Protein AF-0000000075578328 (afdb_homodimer)

Foldseek 3Di:
DDDLVQLVVLVVDPLLVVLQVLQCVLCVVPLDDGPHPLLLVQLLVQLVVVCVVVPHPDDSNLSSNLSSQLQSQVSVCSVPNPDRLVSSLVSVVVSCVPGDDDPVSNVLSSLLSNCLCPCPDDDSVNSSVVSSQLSDPLLPRPCSVVDPDDPVSHDNDRDD/DDDLVQLVVLVVDPLLVVLQVLQCVLCVVPLDDGPHPLLLVQLLVQLVVVCVVVPHPDDSNLSSNLSSQLQSQVSVCSVPNPDRLVSSLVSVVVSCVPGDDDPVSNVLSSLLSNCLCPCPDDDSVNSSVVSSQLSDPLLPRPCSVVDPDDPVSHDNDRDD

pLDDT: mean 97.14, std 4.12, range [60.25, 98.94]

Sequence (320 aa):
MDSLNNTNLLYQNQTFQSYLQKINDCEQKRRFCHHDMNHFLAVARIASIKATEAGFKLSRDLIYTTALLHDIGRFVQYQDKTPHEIASHHLAISLLENLAFTGAENKLILDAIRNHRNPQAQGFSQVFYQSDKLSRACFSCPVEKECDWSDTKKNLTIVYMDSLNNTNLLYQNQTFQSYLQKINDCEQKRRFCHHDMNHFLAVARIASIKATEAGFKLSRDLIYTTALLHDIGRFVQYQDKTPHEIASHHLAISLLENLAFTGAENKLILDAIRNHRNPQAQGFSQVFYQSDKLSRACFSCPVEKECDWSDTKKNLTIVY

Radius of gyration: 19.53 Å; Cα contacts (8 Å, |Δi|>4): 463; chains: 2; bounding box: 43×53×48 Å

InterPro domains:
  IPR003607 HD/PDEase domain [SM00471] (32-146)
  IPR003607 HD/PDEase domain [cd00077] (34-116)
  IPR006674 HD domain [PF01966] (38-120)
  IPR006674 HD domain [PS51831] (36-137)

Structure (mmCIF, N/CA/C/O backbone):
data_AF-0000000075578328-model_v1
#
loop_
_entity.id
_entity.type
_entity.pdbx_description
1 polymer 'Metal-dependent phosphohydrolase'
#
loop_
_atom_site.group_PDB
_atom_site.id
_atom_site.type_symbol
_atom_site.label_atom_id
_atom_site.label_alt_id
_atom_site.label_comp_id
_atom_site.label_asym_id
_atom_site.label_entity_id
_atom_site.label_seq_id
_atom_site.pdbx_PDB_ins_code
_atom_site.Cartn_x
_atom_site.Cartn_y
_atom_site.Cartn_z
_atom_site.occupancy
_atom_site.B_iso_or_equiv
_atom_site.auth_seq_id
_atom_site.auth_comp_id
_atom_site.auth_asym_id
_atom_site.auth_atom_id
_atom_site.pdbx_PDB_model_num
ATOM 1 N N . MET A 1 1 ? -10.125 -9.062 13.367 1 60.94 1 MET A N 1
ATOM 2 C CA . MET A 1 1 ? -9.453 -8.961 12.078 1 60.94 1 MET A CA 1
ATOM 3 C C . MET A 1 1 ? -9.32 -10.328 11.414 1 60.94 1 MET A C 1
ATOM 5 O O . MET A 1 1 ? -9.125 -11.336 12.102 1 60.94 1 MET A O 1
ATOM 9 N N . ASP A 1 2 ? -9.68 -10.297 10.086 1 69.94 2 ASP A N 1
ATOM 10 C CA . ASP A 1 2 ? -9.633 -11.594 9.406 1 69.94 2 ASP A CA 1
ATOM 11 C C . ASP A 1 2 ? -8.211 -12.156 9.406 1 69.94 2 ASP A C 1
ATOM 13 O O . ASP A 1 2 ? -7.25 -11.43 9.18 1 69.94 2 ASP A O 1
ATOM 17 N N . SER A 1 3 ? -8.188 -13.344 9.82 1 87.44 3 SER A N 1
ATOM 18 C CA . SER A 1 3 ? -6.914 -14.055 9.758 1 87.44 3 SER A CA 1
ATOM 19 C C . SER A 1 3 ? -6.473 -14.266 8.312 1 87.44 3 SER A C 1
ATOM 21 O O . SER A 1 3 ? -7.289 -14.586 7.449 1 87.44 3 SER A O 1
ATOM 23 N N . LEU A 1 4 ? -5.285 -13.859 7.977 1 97.38 4 LEU A N 1
ATOM 24 C CA . LEU A 1 4 ? -4.73 -14.094 6.648 1 97.38 4 LEU A CA 1
ATOM 25 C C . LEU A 1 4 ? -3.926 -15.391 6.617 1 97.38 4 LEU A C 1
ATOM 27 O O . LEU A 1 4 ? -2.775 -15.398 6.172 1 97.38 4 LEU A O 1
ATOM 31 N N . ASN A 1 5 ? -4.637 -16.438 7.016 1 97.44 5 ASN A N 1
ATOM 32 C CA . ASN A 1 5 ? -3.947 -17.719 7.18 1 97.44 5 ASN A CA 1
ATOM 33 C C . ASN A 1 5 ? -3.465 -18.266 5.84 1 97.44 5 ASN A C 1
ATOM 35 O O . ASN A 1 5 ? -2.297 -18.641 5.699 1 97.44 5 ASN A O 1
ATOM 39 N N . ASN A 1 6 ? -4.371 -18.359 4.855 1 98.56 6 ASN A N 1
ATOM 40 C CA . ASN A 1 6 ? -3.984 -18.875 3.543 1 98.56 6 ASN A CA 1
ATOM 41 C C . ASN A 1 6 ? -2.908 -18 2.9 1 98.56 6 ASN A C 1
ATOM 43 O O . ASN A 1 6 ? -1.956 -18.516 2.312 1 98.56 6 ASN A O 1
ATOM 47 N N . THR A 1 7 ? -3.049 -16.672 3.062 1 98.69 7 THR A N 1
ATOM 48 C CA . THR A 1 7 ? -2.08 -15.727 2.516 1 98.69 7 THR A CA 1
ATOM 49 C C . THR A 1 7 ? -0.693 -15.969 3.104 1 98.69 7 THR A C 1
ATOM 51 O O . THR A 1 7 ? 0.3 -16 2.373 1 98.69 7 THR A O 1
ATOM 54 N N . ASN A 1 8 ? -0.658 -16.141 4.406 1 98.56 8 ASN A N 1
ATOM 55 C CA . ASN A 1 8 ? 0.623 -16.344 5.074 1 98.56 8 ASN A CA 1
ATOM 56 C C . ASN A 1 8 ? 1.212 -17.719 4.758 1 98.56 8 ASN A C 1
ATOM 58 O O . ASN A 1 8 ? 2.43 -17.859 4.629 1 98.56 8 ASN A O 1
ATOM 62 N N . LEU A 1 9 ? 0.385 -18.734 4.613 1 98.5 9 LEU A N 1
ATOM 63 C CA . LEU A 1 9 ? 0.854 -20.047 4.18 1 98.5 9 LEU A CA 1
ATOM 64 C C . LEU A 1 9 ? 1.445 -19.969 2.775 1 98.5 9 LEU A C 1
ATOM 66 O O . LEU A 1 9 ? 2.498 -20.547 2.51 1 98.5 9 LEU A O 1
ATOM 70 N N . LEU A 1 10 ? 0.77 -19.25 1.931 1 98.81 10 LEU A N 1
ATOM 71 C CA . LEU A 1 10 ? 1.285 -19.047 0.581 1 98.81 10 LEU A CA 1
ATOM 72 C C . LEU A 1 10 ? 2.646 -18.359 0.615 1 98.81 10 LEU A C 1
ATOM 74 O O . LEU A 1 10 ? 3.584 -18.797 -0.055 1 98.81 10 LEU A O 1
ATOM 78 N N . TYR A 1 11 ? 2.764 -17.281 1.403 1 98.56 11 TYR A N 1
ATOM 79 C CA . TYR A 1 11 ? 4 -16.5 1.461 1 98.56 11 TYR A CA 1
ATOM 80 C C . TYR A 1 11 ? 5.16 -17.35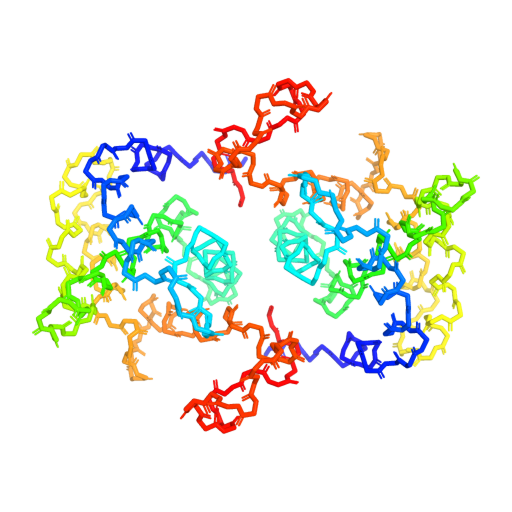9 1.948 1 98.56 11 TYR A C 1
ATOM 82 O O . TYR A 1 11 ? 6.297 -17.203 1.503 1 98.56 11 TYR A O 1
ATOM 90 N N . GLN A 1 12 ? 4.855 -18.281 2.768 1 97.69 12 GLN A N 1
ATOM 91 C CA . GLN A 1 12 ? 5.895 -19.125 3.359 1 97.69 12 GLN A CA 1
ATOM 92 C C . GLN A 1 12 ? 6.223 -20.312 2.457 1 97.69 12 GLN A C 1
ATOM 94 O O . GLN A 1 12 ? 7.215 -21 2.678 1 97.69 12 GLN A O 1
ATOM 99 N N . ASN A 1 13 ? 5.383 -20.594 1.455 1 98.56 13 ASN A N 1
ATOM 100 C CA . ASN A 1 13 ? 5.582 -21.703 0.528 1 98.56 13 ASN A CA 1
ATOM 101 C C . ASN A 1 13 ? 6.875 -21.547 -0.267 1 98.56 13 ASN A C 1
ATOM 103 O O . ASN A 1 13 ? 7.129 -20.484 -0.844 1 98.56 13 ASN A O 1
ATOM 107 N N . GLN A 1 14 ? 7.672 -22.594 -0.366 1 98.44 14 GLN A N 1
ATOM 108 C CA . GLN A 1 14 ? 8.992 -22.516 -0.983 1 98.44 14 GLN A CA 1
ATOM 109 C C . GLN A 1 14 ? 8.883 -22.281 -2.486 1 98.44 14 GLN A C 1
ATOM 111 O O . GLN A 1 14 ? 9.719 -21.578 -3.068 1 98.44 14 GLN A O 1
ATOM 116 N N . THR A 1 15 ? 7.938 -22.906 -3.076 1 98.75 15 THR A N 1
ATOM 117 C CA . THR A 1 15 ? 7.734 -22.703 -4.508 1 98.75 15 THR A CA 1
ATOM 118 C C . THR A 1 15 ? 7.375 -21.25 -4.805 1 98.75 15 THR A C 1
ATOM 120 O O . THR A 1 15 ? 7.93 -20.641 -5.719 1 98.75 15 THR A O 1
ATOM 123 N N . PHE A 1 16 ? 6.438 -20.703 -4.047 1 98.81 16 PHE A N 1
ATOM 124 C CA . PHE A 1 16 ? 6.074 -19.297 -4.191 1 98.81 16 PHE A CA 1
ATOM 125 C C . PHE A 1 16 ? 7.293 -18.406 -4.016 1 98.81 16 PHE A C 1
ATOM 127 O O . PHE A 1 16 ? 7.539 -17.516 -4.832 1 98.81 16 PHE A O 1
ATOM 134 N N . GLN A 1 17 ? 8.086 -18.656 -2.949 1 98.69 17 GLN A N 1
ATOM 135 C CA . GLN A 1 17 ? 9.289 -17.859 -2.682 1 98.69 17 GLN A CA 1
ATOM 136 C C . GLN A 1 17 ? 10.273 -17.953 -3.844 1 98.69 17 GLN A C 1
ATOM 138 O O . GLN A 1 17 ? 10.93 -16.969 -4.18 1 98.69 17 GLN A O 1
ATOM 143 N N . SER A 1 18 ? 10.344 -19.109 -4.449 1 98.81 18 SER A N 1
ATOM 144 C CA . SER A 1 18 ? 11.234 -19.281 -5.59 1 98.81 18 SER A CA 1
ATOM 145 C C . SER A 1 18 ? 10.773 -18.438 -6.781 1 98.81 18 SER A C 1
ATOM 147 O O . SER A 1 18 ? 11.594 -17.906 -7.531 1 98.81 18 SER A O 1
ATOM 149 N N . TYR A 1 19 ? 9.453 -18.359 -7 1 98.81 19 TYR A N 1
ATOM 150 C CA . TYR A 1 19 ? 8.93 -17.531 -8.078 1 98.81 19 TYR A CA 1
ATOM 151 C C . TYR A 1 19 ? 9.258 -16.062 -7.836 1 98.81 19 TYR A C 1
ATOM 153 O O . TYR A 1 19 ? 9.625 -15.336 -8.766 1 98.81 19 TYR A O 1
ATOM 161 N N . LEU A 1 20 ? 9.125 -15.594 -6.594 1 98.5 20 LEU A N 1
ATOM 162 C CA . LEU A 1 20 ? 9.477 -14.219 -6.258 1 98.5 20 LEU A CA 1
ATOM 163 C C . LEU A 1 20 ? 10.945 -13.938 -6.562 1 98.5 20 LEU A C 1
ATOM 165 O O . LEU A 1 20 ? 11.281 -12.875 -7.086 1 98.5 20 LEU A O 1
ATOM 169 N N . GLN A 1 21 ? 11.75 -14.891 -6.223 1 98.56 21 GLN A N 1
ATOM 170 C CA . GLN A 1 21 ? 13.18 -14.734 -6.48 1 98.56 21 GLN A CA 1
ATOM 171 C C . GLN A 1 21 ? 13.461 -14.641 -7.977 1 98.56 21 GLN A C 1
ATOM 173 O O . GLN A 1 21 ? 14.297 -13.852 -8.414 1 98.56 21 GLN A O 1
ATOM 178 N N . LYS A 1 22 ? 12.82 -15.477 -8.727 1 98.81 22 LYS A N 1
ATOM 179 C CA . LYS A 1 22 ? 13 -15.445 -10.172 1 98.81 22 LYS A CA 1
ATOM 180 C C . LYS A 1 22 ? 12.57 -14.102 -10.75 1 98.81 22 LYS A C 1
ATOM 182 O O . LYS A 1 22 ? 13.234 -13.562 -11.641 1 98.81 22 LYS A O 1
ATOM 187 N N . ILE A 1 23 ? 11.469 -13.562 -10.289 1 98.75 23 ILE A N 1
ATOM 188 C CA . ILE A 1 23 ? 11.023 -12.242 -10.727 1 98.75 23 ILE A CA 1
ATOM 189 C C . ILE A 1 23 ? 12.078 -11.195 -10.383 1 98.75 23 ILE A C 1
ATOM 191 O O . ILE A 1 23 ? 12.453 -10.375 -11.227 1 98.75 23 ILE A O 1
ATOM 195 N N . ASN A 1 24 ? 12.508 -11.234 -9.133 1 98.12 24 ASN A N 1
ATOM 196 C CA . ASN A 1 24 ? 13.539 -10.289 -8.688 1 98.12 24 ASN A CA 1
ATOM 197 C C . ASN A 1 24 ? 14.781 -10.367 -9.562 1 98.12 24 ASN A C 1
ATOM 199 O O . ASN A 1 24 ? 15.359 -9.344 -9.922 1 98.12 24 ASN A O 1
ATOM 203 N N . ASP A 1 25 ? 15.188 -11.578 -9.875 1 98.56 25 ASP A N 1
ATOM 204 C CA . ASP A 1 25 ? 16.359 -11.773 -10.719 1 98.56 25 ASP A CA 1
ATOM 205 C C . ASP A 1 25 ? 16.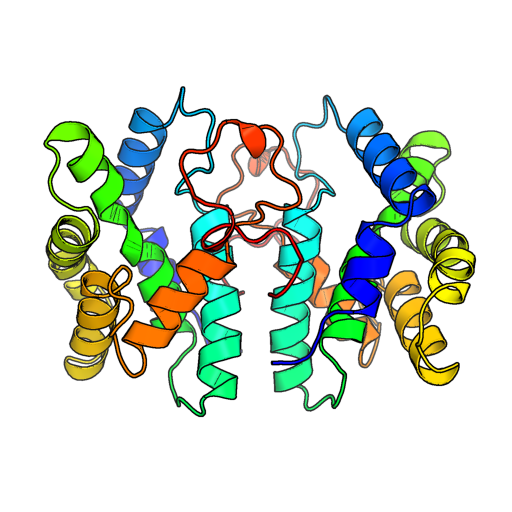141 -11.172 -12.102 1 98.56 25 ASP A C 1
ATOM 207 O O . ASP A 1 25 ? 17.047 -10.531 -12.656 1 98.56 25 ASP A O 1
ATOM 211 N N . CYS A 1 26 ? 15.023 -11.352 -12.648 1 98.5 26 CYS A N 1
ATOM 212 C CA . CYS A 1 26 ? 14.711 -10.852 -13.977 1 98.5 26 CYS A CA 1
ATOM 213 C C . CYS A 1 26 ? 14.641 -9.328 -13.984 1 98.5 26 CYS A C 1
ATOM 215 O O . CYS A 1 26 ? 14.914 -8.688 -15 1 98.5 26 CYS A O 1
ATOM 217 N N . GLU A 1 27 ? 14.344 -8.758 -12.781 1 98.19 27 GLU A N 1
ATOM 218 C CA . GLU A 1 27 ? 14.07 -7.324 -12.758 1 98.19 27 GLU A CA 1
ATOM 219 C C . GLU A 1 27 ? 15.219 -6.555 -12.109 1 98.19 27 GLU A C 1
ATOM 221 O O . GLU A 1 27 ? 15.078 -5.375 -11.789 1 98.19 27 GLU A O 1
ATOM 226 N N . GLN A 1 28 ? 16.312 -7.16 -11.93 1 96.31 28 GLN A N 1
ATOM 227 C CA . GLN A 1 28 ? 17.438 -6.559 -11.227 1 96.31 28 GLN A CA 1
ATOM 228 C C . GLN A 1 28 ? 17.859 -5.242 -11.867 1 96.31 28 GLN A C 1
ATOM 230 O O . GLN A 1 28 ? 18.203 -4.281 -11.172 1 96.31 28 GLN A O 1
ATOM 235 N N . LYS A 1 29 ? 17.859 -5.133 -13.211 1 95.75 29 LYS A N 1
ATOM 236 C CA . LYS A 1 29 ? 18.328 -3.947 -13.922 1 95.75 29 LYS A CA 1
ATOM 237 C C . LYS A 1 29 ? 17.156 -3.135 -14.469 1 95.75 29 LYS A C 1
ATOM 239 O O . LYS A 1 29 ? 17.344 -2.225 -15.281 1 95.75 29 LYS A O 1
ATOM 244 N N . ARG A 1 30 ? 15.922 -3.58 -14.062 1 95.19 30 ARG A N 1
ATOM 245 C CA . ARG A 1 30 ? 14.734 -2.893 -14.562 1 95.19 30 ARG A CA 1
ATOM 246 C C . ARG A 1 30 ? 14.641 -1.482 -13.992 1 95.19 30 ARG A C 1
ATOM 248 O O . ARG A 1 30 ? 14.711 -1.293 -12.773 1 95.19 30 ARG A O 1
ATOM 255 N N . ARG A 1 31 ? 14.406 -0.398 -14.836 1 94.69 31 ARG A N 1
ATOM 256 C CA . ARG A 1 31 ? 14.359 0.999 -14.422 1 94.69 31 ARG A CA 1
ATOM 257 C C . ARG A 1 31 ? 12.938 1.423 -14.078 1 94.69 31 ARG A C 1
ATOM 259 O O . ARG A 1 31 ? 12.719 2.477 -13.477 1 94.69 31 ARG A O 1
ATOM 266 N N . PHE A 1 32 ? 11.969 0.577 -14.43 1 95.56 32 PHE A N 1
ATOM 267 C CA . PHE A 1 32 ? 10.555 0.867 -14.219 1 95.56 32 PHE A CA 1
ATOM 268 C C . PHE A 1 32 ? 10.031 0.144 -12.984 1 95.56 32 PHE A C 1
ATOM 270 O O . PHE A 1 32 ? 10.797 -0.504 -12.273 1 95.56 32 PHE A O 1
ATOM 277 N N . CYS A 1 33 ? 8.781 0.292 -12.672 1 95.94 33 CYS A N 1
ATOM 278 C CA . CYS A 1 33 ? 8.211 -0.275 -11.453 1 95.94 33 CYS A CA 1
ATOM 279 C C . CYS A 1 33 ? 8.375 -1.789 -11.422 1 95.94 33 CYS A C 1
ATOM 281 O O . CYS A 1 33 ? 8.305 -2.445 -12.469 1 95.94 33 CYS A O 1
ATOM 283 N N . HIS A 1 34 ? 8.586 -2.283 -10.312 1 97 34 HIS A N 1
ATOM 284 C CA . HIS A 1 34 ? 8.844 -3.699 -10.078 1 97 34 HIS A CA 1
ATOM 285 C C . HIS A 1 34 ? 7.574 -4.43 -9.656 1 97 34 HIS A C 1
ATOM 287 O O . HIS A 1 34 ? 6.59 -3.795 -9.258 1 97 34 HIS A O 1
ATOM 293 N N . HIS A 1 35 ? 7.617 -5.711 -9.852 1 97.94 35 HIS A N 1
ATOM 294 C CA . HIS A 1 35 ? 6.57 -6.613 -9.383 1 97.94 35 HIS A CA 1
ATOM 295 C C . HIS A 1 35 ? 7 -7.359 -8.125 1 97.94 35 HIS A C 1
ATOM 297 O O . HIS A 1 35 ? 7.129 -8.586 -8.141 1 97.94 35 HIS A O 1
ATOM 303 N N . ASP A 1 36 ? 7.164 -6.555 -7.059 1 97 36 ASP A N 1
ATOM 304 C CA . ASP A 1 36 ? 7.66 -7.043 -5.773 1 97 36 ASP A CA 1
ATOM 305 C C . ASP A 1 36 ? 6.57 -7 -4.707 1 97 36 ASP A C 1
ATOM 307 O O . ASP A 1 36 ? 5.402 -6.754 -5.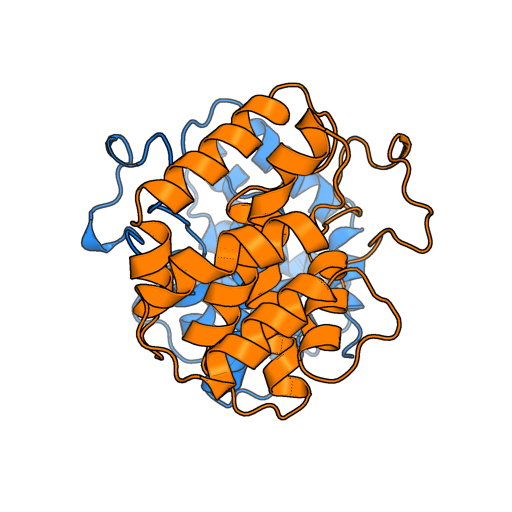02 1 97 36 ASP A O 1
ATOM 311 N N . MET A 1 37 ? 6.934 -7.301 -3.482 1 97.06 37 MET A N 1
ATOM 312 C CA . MET A 1 37 ? 5.957 -7.414 -2.402 1 97.06 37 MET A CA 1
ATOM 313 C C . MET A 1 37 ? 5.262 -6.082 -2.152 1 97.06 37 MET A C 1
ATOM 315 O O . MET A 1 37 ? 4.082 -6.047 -1.803 1 97.06 37 MET A O 1
ATOM 319 N N . ASN A 1 38 ? 5.977 -4.938 -2.309 1 96.75 38 ASN A N 1
ATOM 320 C CA . ASN A 1 38 ? 5.328 -3.639 -2.18 1 96.75 38 ASN A CA 1
ATOM 321 C C . ASN A 1 38 ? 4.176 -3.484 -3.168 1 96.75 38 ASN A C 1
ATOM 323 O O . ASN A 1 38 ? 3.098 -3.02 -2.801 1 96.75 38 ASN A O 1
ATOM 327 N N . HIS A 1 39 ? 4.441 -3.908 -4.387 1 98.06 39 HIS A N 1
ATOM 328 C CA . HIS A 1 39 ? 3.408 -3.867 -5.414 1 98.06 39 HIS A CA 1
ATOM 329 C C . HIS A 1 39 ? 2.238 -4.777 -5.055 1 98.06 39 HIS A C 1
ATOM 331 O O . HIS A 1 39 ? 1.078 -4.359 -5.121 1 98.06 39 HIS A O 1
ATOM 337 N N . PHE A 1 40 ? 2.539 -5.973 -4.617 1 98.75 40 PHE A N 1
ATOM 338 C CA . PHE A 1 40 ? 1.501 -6.945 -4.297 1 98.75 40 PHE A CA 1
ATOM 339 C C . PHE A 1 40 ? 0.625 -6.449 -3.152 1 98.75 40 PHE A C 1
ATOM 341 O O . PHE A 1 40 ? -0.602 -6.566 -3.207 1 98.75 40 PHE A O 1
ATOM 348 N N . LEU A 1 41 ? 1.257 -5.871 -2.188 1 98.44 41 LEU A N 1
ATOM 349 C CA . LEU A 1 41 ? 0.506 -5.383 -1.035 1 98.44 41 LEU A CA 1
ATOM 350 C C . LEU A 1 41 ? -0.33 -4.164 -1.407 1 98.44 41 LEU A C 1
ATOM 352 O O . LEU A 1 41 ? -1.449 -3.998 -0.916 1 98.44 41 LEU A O 1
ATOM 356 N N . ALA A 1 42 ? 0.224 -3.316 -2.246 1 98.44 42 ALA A N 1
ATOM 357 C CA . ALA A 1 42 ? -0.551 -2.176 -2.727 1 98.44 42 ALA A CA 1
ATOM 358 C C . ALA A 1 42 ? -1.812 -2.635 -3.453 1 98.44 42 ALA A C 1
ATOM 360 O O . ALA A 1 42 ? -2.904 -2.123 -3.197 1 98.44 42 ALA A O 1
ATOM 361 N N . VAL A 1 43 ? -1.673 -3.625 -4.293 1 98.81 43 VAL A N 1
ATOM 362 C CA . VAL A 1 43 ? -2.805 -4.172 -5.035 1 98.81 43 VAL A CA 1
ATOM 363 C C . VAL A 1 43 ? -3.812 -4.777 -4.059 1 98.81 43 VAL A C 1
ATOM 365 O O . VAL A 1 43 ? -5.02 -4.551 -4.184 1 98.81 43 VAL A O 1
ATOM 368 N N . ALA A 1 44 ? -3.336 -5.508 -3.107 1 98.75 44 ALA A N 1
ATOM 369 C CA . ALA A 1 44 ? -4.203 -6.164 -2.133 1 98.75 44 ALA A CA 1
ATOM 370 C C . ALA A 1 44 ? -5.031 -5.141 -1.358 1 98.75 44 ALA A C 1
ATOM 372 O O . ALA A 1 44 ? -6.238 -5.316 -1.184 1 98.75 44 ALA A O 1
ATOM 373 N N . ARG A 1 45 ? -4.406 -4.109 -0.926 1 98.44 45 ARG A N 1
ATOM 374 C CA . ARG A 1 45 ? -5.07 -3.105 -0.1 1 98.44 45 ARG A CA 1
ATOM 375 C C . ARG A 1 45 ? -6.09 -2.312 -0.915 1 98.44 45 ARG A C 1
ATOM 377 O O . ARG A 1 45 ? -7.215 -2.094 -0.466 1 98.44 45 ARG A O 1
ATOM 384 N N . ILE A 1 46 ? -5.723 -1.934 -2.104 1 98.38 46 ILE A N 1
ATOM 385 C CA . ILE A 1 46 ? -6.648 -1.222 -2.975 1 98.38 46 ILE A CA 1
ATOM 386 C C . ILE A 1 46 ? -7.816 -2.135 -3.34 1 98.38 46 ILE A C 1
ATOM 388 O O . ILE A 1 46 ? -8.977 -1.718 -3.299 1 98.38 46 ILE A O 1
ATOM 392 N N . ALA A 1 47 ? -7.5 -3.391 -3.645 1 98.69 47 ALA A N 1
ATOM 393 C CA . ALA A 1 47 ? -8.547 -4.355 -3.98 1 98.69 47 ALA A CA 1
ATOM 394 C C . ALA A 1 47 ? -9.5 -4.555 -2.809 1 98.69 47 ALA A C 1
ATOM 396 O O . ALA A 1 47 ? -10.711 -4.73 -3.006 1 98.69 47 ALA A O 1
ATOM 397 N N . SER A 1 48 ? -8.969 -4.578 -1.605 1 97.81 48 SER A N 1
ATOM 398 C CA . SER A 1 48 ? -9.805 -4.715 -0.419 1 97.81 48 SER A CA 1
ATOM 399 C C . SER A 1 48 ? -10.781 -3.553 -0.295 1 97.81 48 SER A C 1
ATOM 401 O O . SER A 1 48 ? -11.969 -3.756 -0.007 1 97.81 48 SER A O 1
ATOM 403 N N . ILE A 1 49 ? -10.305 -2.361 -0.496 1 97.06 49 ILE A N 1
ATOM 404 C CA . ILE A 1 49 ? -11.141 -1.168 -0.431 1 97.06 49 ILE A CA 1
ATOM 405 C C . ILE A 1 49 ? -12.211 -1.229 -1.517 1 97.06 49 ILE A C 1
ATOM 407 O O . ILE A 1 49 ? -13.406 -1.085 -1.23 1 97.06 49 ILE A O 1
ATOM 411 N N . LYS A 1 50 ? -11.781 -1.555 -2.73 1 97.44 50 LYS A N 1
ATOM 412 C CA . LYS A 1 50 ? -12.703 -1.557 -3.865 1 97.44 50 LYS A CA 1
ATOM 413 C C . LYS A 1 50 ? -13.742 -2.664 -3.727 1 97.44 50 LYS A C 1
ATOM 415 O O . LYS A 1 50 ? -14.914 -2.467 -4.055 1 97.44 50 LYS A O 1
ATOM 420 N N . ALA A 1 51 ? -13.297 -3.82 -3.318 1 97.75 51 ALA A N 1
ATOM 421 C CA . ALA A 1 51 ? -14.234 -4.926 -3.135 1 97.75 51 ALA A CA 1
ATOM 422 C C . ALA A 1 51 ? -15.312 -4.562 -2.119 1 97.75 51 ALA A C 1
ATOM 424 O O . ALA A 1 51 ? -16.5 -4.828 -2.342 1 97.75 51 ALA A O 1
ATOM 425 N N . THR A 1 52 ? -14.875 -3.953 -1.048 1 95.25 52 THR A N 1
ATOM 426 C CA . THR A 1 52 ? -15.82 -3.527 -0.018 1 95.25 52 THR A CA 1
ATOM 427 C C . THR A 1 52 ? -16.797 -2.486 -0.569 1 95.25 52 THR A C 1
ATOM 429 O O . THR A 1 52 ? -18 -2.572 -0.338 1 95.25 52 THR A O 1
ATOM 432 N N . GLU A 1 53 ? -16.297 -1.513 -1.282 1 94.5 53 GLU A N 1
ATOM 433 C CA . GLU A 1 53 ? -17.125 -0.455 -1.86 1 94.5 53 GLU A CA 1
ATOM 434 C C . GLU A 1 53 ? -18.141 -1.023 -2.842 1 94.5 53 GLU A C 1
ATOM 436 O O . GLU A 1 53 ? -19.25 -0.5 -2.963 1 94.5 53 GLU A O 1
ATOM 441 N N . ALA A 1 54 ? -17.719 -2.1 -3.512 1 96.44 54 ALA A N 1
ATOM 442 C CA . ALA A 1 54 ? -18.578 -2.713 -4.516 1 96.44 54 ALA A CA 1
ATOM 443 C C . ALA A 1 54 ? -19.594 -3.654 -3.863 1 96.44 54 ALA A C 1
ATOM 445 O O . ALA A 1 54 ? -20.469 -4.195 -4.539 1 96.44 54 ALA A O 1
ATOM 446 N N . GLY A 1 55 ? -19.438 -3.924 -2.604 1 95.88 55 GLY A N 1
ATOM 447 C CA . GLY A 1 55 ? -20.391 -4.742 -1.874 1 95.88 55 GLY A CA 1
ATOM 448 C C . GLY A 1 55 ? -20.062 -6.223 -1.921 1 95.88 55 GLY A C 1
ATOM 449 O O . GLY A 1 55 ? -20.906 -7.059 -1.577 1 95.88 55 GLY A O 1
ATOM 450 N N . PHE A 1 56 ? -18.844 -6.539 -2.352 1 96.44 56 PHE A N 1
ATOM 451 C CA . PHE A 1 56 ? -18.453 -7.941 -2.359 1 96.44 56 PHE A CA 1
ATOM 452 C C . PHE A 1 56 ? -18.234 -8.453 -0.938 1 96.44 56 PHE A C 1
ATOM 454 O O . PHE A 1 56 ? -17.703 -7.73 -0.092 1 96.44 56 PHE A O 1
ATOM 461 N N . LYS A 1 57 ? -18.766 -9.625 -0.707 1 94.88 57 LYS A N 1
ATOM 462 C CA . LYS A 1 57 ? -18.531 -10.289 0.568 1 94.88 57 LYS A CA 1
ATOM 463 C C . LYS A 1 57 ? -17.406 -11.32 0.445 1 94.88 57 LYS A C 1
ATOM 465 O O . LYS A 1 57 ? -17.656 -12.523 0.527 1 94.88 57 LYS A O 1
ATOM 470 N N . LEU A 1 58 ? -16.203 -10.898 0.302 1 96.06 58 LEU A N 1
ATOM 471 C CA . LEU A 1 58 ? -15 -11.719 0.148 1 96.06 58 LEU A CA 1
ATOM 472 C C . LEU A 1 58 ? -14.047 -11.523 1.322 1 96.06 58 LEU A C 1
ATOM 474 O O . LEU A 1 58 ? -13.922 -10.414 1.842 1 96.06 58 LEU A O 1
ATOM 478 N N . SER A 1 59 ? -13.477 -12.602 1.695 1 96.75 59 SER A N 1
ATOM 479 C CA . SER A 1 59 ? -12.516 -12.484 2.785 1 96.75 59 SER A CA 1
ATOM 480 C C . SER A 1 59 ? -11.25 -11.758 2.33 1 96.75 59 SER A C 1
ATOM 482 O O . SER A 1 59 ? -10.852 -11.875 1.17 1 96.75 59 SER A O 1
ATOM 484 N N . ARG A 1 60 ? -10.68 -11.047 3.229 1 97.25 60 ARG A N 1
ATOM 485 C CA . ARG A 1 60 ? -9.391 -10.414 2.939 1 97.25 60 ARG A CA 1
ATOM 486 C C . ARG A 1 60 ? -8.344 -11.461 2.582 1 97.25 60 ARG A C 1
ATOM 488 O O . ARG A 1 60 ? -7.461 -11.203 1.757 1 97.25 60 ARG A O 1
ATOM 495 N N . ASP A 1 61 ? -8.453 -12.625 3.227 1 98.38 61 ASP A N 1
ATOM 496 C CA . ASP A 1 61 ? -7.547 -13.734 2.932 1 98.38 61 ASP A CA 1
ATOM 497 C C . ASP A 1 61 ? -7.566 -14.078 1.445 1 98.38 61 ASP A C 1
ATOM 499 O O . ASP A 1 61 ? -6.512 -14.273 0.834 1 98.38 61 ASP A O 1
ATOM 503 N N . LEU A 1 62 ? -8.734 -14.133 0.883 1 98.62 62 LEU A N 1
ATOM 504 C CA . LEU A 1 62 ? -8.898 -14.43 -0.537 1 98.62 62 LEU A CA 1
ATOM 505 C C . LEU A 1 62 ? -8.328 -13.305 -1.395 1 98.62 62 LEU A C 1
ATOM 507 O O . LEU A 1 62 ? -7.613 -13.555 -2.367 1 98.62 62 LEU A O 1
ATOM 511 N N . ILE A 1 63 ? -8.562 -12.07 -1.009 1 98.75 63 ILE A N 1
ATOM 512 C CA . ILE A 1 63 ? -8.125 -10.906 -1.778 1 98.75 63 ILE A CA 1
ATOM 513 C C . ILE A 1 63 ? -6.602 -10.82 -1.767 1 98.75 63 ILE A C 1
ATOM 515 O O . ILE A 1 63 ? -5.973 -10.672 -2.818 1 98.75 63 ILE A O 1
ATOM 519 N N . TYR A 1 64 ? -5.996 -10.93 -0.632 1 98.81 64 TYR A N 1
ATOM 520 C CA . TYR A 1 64 ? -4.547 -10.82 -0.511 1 98.81 64 TYR A CA 1
ATOM 521 C C . TYR A 1 64 ? -3.855 -11.977 -1.226 1 98.81 64 TYR A C 1
ATOM 523 O O . TYR A 1 64 ? -2.832 -11.781 -1.884 1 98.81 64 TYR A O 1
ATOM 531 N N . THR A 1 65 ? -4.43 -13.164 -1.076 1 98.88 65 THR A N 1
ATOM 532 C CA . THR A 1 65 ? -3.867 -14.312 -1.782 1 98.88 65 THR A CA 1
ATOM 533 C C . THR A 1 65 ? -3.877 -14.078 -3.291 1 98.88 65 THR A C 1
ATOM 535 O O . THR A 1 65 ? -2.879 -14.328 -3.969 1 98.88 65 THR A O 1
ATOM 538 N N . THR A 1 66 ? -4.961 -13.578 -3.775 1 98.94 66 THR A N 1
ATOM 539 C CA . THR A 1 66 ? -5.066 -13.273 -5.199 1 98.94 66 THR A CA 1
ATOM 540 C C . THR A 1 66 ? -4.008 -12.258 -5.613 1 98.94 66 THR A C 1
ATOM 542 O O . THR A 1 66 ? -3.361 -12.414 -6.652 1 98.94 66 THR A O 1
ATOM 545 N N . ALA A 1 67 ? -3.82 -11.242 -4.812 1 98.94 67 ALA A N 1
ATOM 546 C CA . ALA A 1 67 ? -2.844 -10.188 -5.098 1 98.94 67 ALA A CA 1
ATOM 547 C C . ALA A 1 67 ? -1.428 -10.758 -5.145 1 98.94 67 ALA A C 1
ATOM 549 O O . ALA A 1 67 ? -0.633 -10.391 -6.012 1 98.94 67 ALA A O 1
ATOM 550 N N . LEU A 1 68 ? -1.113 -11.656 -4.211 1 98.88 68 LEU A N 1
ATOM 551 C CA . LEU A 1 68 ? 0.219 -12.25 -4.176 1 98.88 68 LEU A CA 1
ATOM 552 C C . LEU A 1 68 ? 0.464 -13.109 -5.414 1 98.88 68 LEU A C 1
ATOM 554 O O . LEU A 1 68 ? 1.596 -13.203 -5.895 1 98.88 68 LEU A O 1
ATOM 558 N N . LEU A 1 69 ? -0.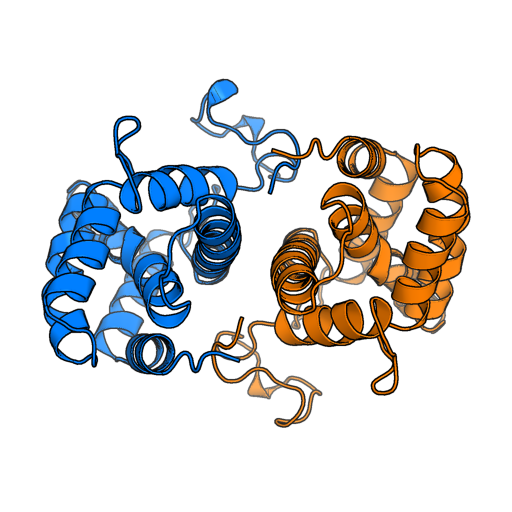582 -13.656 -5.98 1 98.94 69 LEU A N 1
ATOM 559 C CA . LEU A 1 69 ? -0.437 -14.672 -7.023 1 98.94 69 LEU A CA 1
ATOM 560 C C . LEU A 1 69 ? -0.508 -14.031 -8.406 1 98.94 69 LEU A C 1
ATOM 562 O O . LEU A 1 69 ? -0.032 -14.617 -9.391 1 98.94 69 LEU A O 1
ATOM 566 N N . HIS A 1 70 ? -1.067 -12.859 -8.547 1 98.94 70 HIS A N 1
ATOM 567 C CA . HIS A 1 70 ? -1.551 -12.422 -9.852 1 98.94 70 HIS A CA 1
ATOM 568 C C . HIS A 1 70 ? -0.396 -12.211 -10.828 1 98.94 70 HIS A C 1
ATOM 570 O O . HIS A 1 70 ? -0.557 -12.406 -12.031 1 98.94 70 HIS A O 1
ATOM 576 N N . ASP A 1 71 ? 0.765 -11.883 -10.297 1 98.75 71 ASP A N 1
ATOM 577 C CA . ASP A 1 71 ? 1.88 -11.516 -11.172 1 98.75 71 ASP A CA 1
ATOM 578 C C . ASP A 1 71 ? 2.996 -12.555 -11.094 1 98.75 71 ASP A C 1
ATOM 580 O O . ASP A 1 71 ? 4.098 -12.328 -11.602 1 98.75 71 ASP A O 1
ATOM 584 N N . ILE A 1 72 ? 2.82 -13.727 -10.477 1 98.81 72 ILE A N 1
ATOM 585 C CA . ILE A 1 72 ? 3.914 -14.656 -10.211 1 98.81 72 ILE A CA 1
ATOM 586 C C . ILE A 1 72 ? 4.449 -15.203 -11.531 1 98.81 72 ILE A C 1
ATOM 588 O O . ILE A 1 72 ? 5.547 -15.773 -11.578 1 98.81 72 ILE A O 1
ATOM 592 N N . GLY A 1 73 ? 3.693 -15.086 -12.578 1 98.81 73 GLY A N 1
ATOM 593 C CA . GLY A 1 73 ? 4.113 -15.547 -13.891 1 98.81 73 GLY A CA 1
ATOM 594 C C . GLY A 1 73 ? 4.965 -14.531 -14.633 1 98.81 73 GLY A C 1
ATOM 595 O O . GLY A 1 73 ? 5.34 -14.75 -15.789 1 98.81 73 GLY A O 1
ATOM 596 N N . ARG A 1 74 ? 5.301 -13.383 -14.078 1 98.75 74 ARG A N 1
ATOM 597 C CA . ARG A 1 74 ? 6.082 -12.344 -14.734 1 98.75 74 ARG A CA 1
ATOM 598 C C . ARG A 1 74 ? 7.438 -12.883 -15.195 1 98.75 74 ARG A C 1
ATOM 600 O O . ARG A 1 74 ? 7.922 -12.523 -16.266 1 98.75 74 ARG A O 1
ATOM 607 N N . PHE A 1 75 ? 8.055 -13.711 -14.32 1 98.69 75 PHE A N 1
ATOM 608 C CA . PHE A 1 75 ? 9.367 -14.234 -14.703 1 98.69 75 PHE A CA 1
ATOM 609 C C . PHE A 1 75 ? 9.258 -15.094 -15.961 1 98.69 75 PHE A C 1
ATOM 611 O O . PHE A 1 75 ? 10.164 -15.102 -16.797 1 98.69 75 PHE A O 1
ATOM 618 N N . VAL A 1 76 ? 8.148 -15.82 -16.156 1 98.81 76 VAL A N 1
ATOM 619 C CA . VAL A 1 76 ? 7.918 -16.625 -17.359 1 98.81 76 VAL A CA 1
ATOM 620 C C . VAL A 1 76 ? 7.809 -15.711 -18.578 1 98.81 76 VAL A C 1
ATOM 622 O O . VAL A 1 76 ? 8.383 -15.992 -19.625 1 98.81 76 VAL A O 1
ATOM 625 N N . GLN A 1 77 ? 7.059 -14.625 -18.375 1 98.56 77 GLN A N 1
ATOM 626 C CA . GLN A 1 77 ? 6.941 -13.656 -19.469 1 98.56 77 GLN A CA 1
ATOM 627 C C . GLN A 1 77 ? 8.312 -13.125 -19.875 1 98.56 77 GLN A C 1
ATOM 629 O O . GLN A 1 77 ? 8.578 -12.945 -21.062 1 98.56 77 GLN A O 1
ATOM 634 N N . TYR A 1 78 ? 9.203 -12.852 -18.922 1 98 78 TYR A N 1
ATOM 635 C CA . TYR A 1 78 ? 10.555 -12.391 -19.219 1 98 78 TYR A CA 1
ATOM 636 C C . TYR A 1 78 ? 11.352 -13.445 -19.969 1 98 78 TYR A C 1
ATOM 638 O O . TYR A 1 78 ? 12.148 -13.125 -20.844 1 98 78 TYR A O 1
ATOM 646 N N . GLN A 1 79 ? 11.062 -14.672 -19.656 1 98.06 79 GLN A N 1
ATOM 647 C CA . GLN A 1 79 ? 11.898 -15.766 -20.156 1 98.06 79 GLN A CA 1
ATOM 648 C C . GLN A 1 79 ? 11.422 -16.219 -21.531 1 98.06 79 GLN A C 1
ATOM 650 O O . GLN A 1 79 ? 12.242 -16.531 -22.406 1 98.06 79 GLN A O 1
ATOM 655 N N . ASP A 1 80 ? 10.117 -16.281 -21.797 1 97.81 80 ASP A N 1
ATOM 656 C CA . ASP A 1 80 ? 9.695 -16.891 -23.062 1 97.81 80 ASP A CA 1
ATOM 657 C C . ASP A 1 80 ? 8.523 -16.109 -23.672 1 97.81 80 ASP A C 1
ATOM 659 O O . ASP A 1 80 ? 7.848 -16.609 -24.578 1 97.81 80 ASP A O 1
ATOM 663 N N . LYS A 1 81 ? 8.086 -15.07 -23.156 1 98 81 LYS A N 1
ATOM 664 C CA . LYS A 1 81 ? 7.141 -14.102 -23.703 1 98 81 LYS A CA 1
ATOM 665 C C . LYS A 1 81 ? 5.703 -14.562 -23.484 1 98 81 LYS A C 1
ATOM 667 O O . LYS A 1 81 ? 4.762 -13.914 -23.953 1 98 81 LYS A O 1
ATOM 672 N N . THR A 1 82 ? 5.59 -15.633 -22.719 1 98.56 82 THR A N 1
ATOM 673 C CA . THR A 1 82 ? 4.23 -16 -22.328 1 98.56 82 THR A CA 1
ATOM 674 C C . THR A 1 82 ? 3.578 -14.875 -21.531 1 98.56 82 THR A C 1
ATOM 676 O O . THR A 1 82 ? 4.168 -14.359 -20.578 1 98.56 82 THR A O 1
ATOM 679 N N . PRO A 1 83 ? 2.357 -14.477 -21.984 1 98.62 83 PRO A N 1
ATOM 680 C CA . PRO A 1 83 ? 1.686 -13.477 -21.156 1 98.62 83 PRO A CA 1
ATOM 681 C C . PRO A 1 83 ? 1.601 -13.883 -19.688 1 98.62 83 PRO A C 1
ATOM 683 O O . PRO A 1 83 ? 1.255 -15.031 -19.375 1 98.62 83 PRO A O 1
ATOM 686 N N . HIS A 1 84 ? 1.911 -12.906 -18.766 1 98.75 84 HIS A N 1
ATOM 687 C CA . HIS A 1 84 ? 2.08 -13.297 -17.375 1 98.75 84 HIS A CA 1
ATOM 688 C C . HIS A 1 84 ? 0.746 -13.68 -16.75 1 98.75 84 HIS A C 1
ATOM 690 O O . HIS A 1 84 ? 0.705 -14.461 -15.789 1 98.75 84 HIS A O 1
ATOM 696 N N . GLU A 1 85 ? -0.416 -13.102 -17.234 1 98.81 85 GLU A N 1
ATOM 697 C CA . GLU A 1 85 ? -1.696 -13.5 -16.656 1 98.81 85 GLU A CA 1
ATOM 698 C C . GLU A 1 85 ? -1.99 -14.977 -16.922 1 98.81 85 GLU A C 1
ATOM 700 O O . GLU A 1 85 ? -2.609 -15.648 -16.094 1 98.81 85 GLU A O 1
ATOM 705 N N . ILE A 1 86 ? -1.546 -15.453 -18.062 1 98.81 86 ILE A N 1
ATOM 706 C CA . ILE A 1 86 ? -1.716 -16.859 -18.406 1 98.81 86 ILE A CA 1
ATOM 707 C C . ILE A 1 86 ? -0.761 -17.719 -17.578 1 98.81 86 ILE A C 1
ATOM 709 O O . ILE A 1 86 ? -1.175 -18.703 -16.969 1 98.81 86 ILE A O 1
ATOM 713 N N . ALA A 1 87 ? 0.514 -17.328 -17.578 1 98.88 87 ALA A N 1
ATOM 714 C CA . ALA A 1 87 ? 1.517 -18.062 -16.812 1 98.88 87 ALA A CA 1
ATOM 715 C C . ALA A 1 87 ? 1.16 -18.094 -15.328 1 98.88 87 ALA A C 1
ATOM 717 O O . ALA A 1 87 ? 1.274 -19.141 -14.68 1 98.88 87 ALA A O 1
ATOM 718 N N . SER A 1 88 ? 0.719 -16.984 -14.789 1 98.94 88 SER A N 1
ATOM 719 C CA . SER A 1 88 ? 0.35 -16.906 -13.383 1 98.94 88 SER A CA 1
ATOM 720 C C . SER A 1 88 ? -0.819 -17.828 -13.062 1 98.94 88 SER A C 1
ATOM 722 O O . SER A 1 88 ? -0.833 -18.484 -12.016 1 98.94 88 SER A O 1
ATOM 724 N N . HIS A 1 89 ? -1.791 -17.812 -13.961 1 98.88 89 HIS A N 1
ATOM 725 C CA . HIS A 1 89 ? -2.938 -18.688 -13.781 1 98.88 89 HIS A CA 1
ATOM 726 C C . HIS A 1 89 ? -2.496 -20.141 -13.648 1 98.88 89 HIS A C 1
ATOM 728 O O . HIS A 1 89 ? -2.918 -20.844 -12.727 1 98.88 89 HIS A O 1
ATOM 734 N N . HIS A 1 90 ? -1.646 -20.578 -14.484 1 98.75 90 HIS A N 1
ATOM 735 C CA . HIS A 1 90 ? -1.192 -21.953 -14.484 1 98.75 90 HIS A CA 1
ATOM 736 C C . HIS A 1 90 ? -0.376 -22.266 -13.234 1 98.75 90 HIS A C 1
ATOM 738 O O . HIS A 1 90 ? -0.59 -23.297 -12.586 1 98.75 90 HIS A O 1
ATOM 744 N N . LEU A 1 91 ? 0.545 -21.406 -12.859 1 98.88 91 LEU A N 1
ATOM 745 C CA . LEU A 1 91 ? 1.422 -21.609 -11.711 1 98.88 91 LEU A CA 1
ATOM 746 C C . LEU A 1 91 ? 0.624 -21.609 -10.414 1 98.88 91 LEU A C 1
ATOM 748 O O . LEU A 1 91 ? 0.97 -22.312 -9.461 1 98.88 91 LEU A O 1
ATOM 752 N N . ALA A 1 92 ? -0.477 -20.844 -10.406 1 98.88 92 ALA A N 1
ATOM 753 C CA . ALA A 1 92 ? -1.25 -20.641 -9.18 1 98.88 92 ALA A CA 1
ATOM 754 C C . ALA A 1 92 ? -2.039 -21.891 -8.82 1 98.88 92 ALA A C 1
ATOM 756 O O . ALA A 1 92 ? -2.354 -22.125 -7.652 1 98.88 92 ALA A O 1
ATOM 757 N N . ILE A 1 93 ? -2.359 -22.75 -9.781 1 98.75 93 ILE A N 1
ATOM 758 C CA . ILE A 1 93 ? -3.213 -23.906 -9.578 1 98.75 93 ILE A CA 1
ATOM 759 C C . ILE A 1 93 ? -2.605 -24.812 -8.508 1 98.75 93 ILE A C 1
ATOM 761 O O . ILE A 1 93 ? -3.27 -25.156 -7.523 1 98.75 93 ILE A O 1
ATOM 765 N N . SER A 1 94 ? -1.377 -25.141 -8.617 1 97.94 94 SER A N 1
ATOM 766 C CA . SER A 1 94 ? -0.733 -26.047 -7.672 1 97.94 94 SER A CA 1
ATOM 767 C C . SER A 1 94 ? -0.56 -25.406 -6.305 1 97.94 94 SER A C 1
ATOM 769 O O . SER A 1 94 ? -0.661 -26.078 -5.273 1 97.94 94 SER A O 1
ATOM 771 N N . LEU A 1 95 ? -0.276 -24.125 -6.273 1 98.81 95 LEU A N 1
ATOM 772 C CA . LEU A 1 95 ? -0.104 -23.406 -5.012 1 98.81 95 LEU A CA 1
ATOM 773 C C . LEU A 1 95 ? -1.411 -23.359 -4.23 1 98.81 95 LEU A C 1
ATOM 775 O O . LEU A 1 95 ? -1.412 -23.516 -3.006 1 98.81 95 LEU A O 1
ATOM 779 N N . LEU A 1 96 ? -2.508 -23.234 -4.969 1 98.75 96 LEU A N 1
ATOM 780 C CA . LEU A 1 96 ? -3.818 -23.109 -4.34 1 98.75 96 LEU A CA 1
ATOM 781 C C . LEU A 1 96 ? -4.258 -24.453 -3.744 1 98.75 96 LEU A C 1
ATOM 783 O O . LEU A 1 96 ? -5.027 -24.484 -2.783 1 98.75 96 LEU A O 1
ATOM 787 N N . GLU A 1 97 ? -3.719 -25.531 -4.277 1 97.38 97 GLU A N 1
ATOM 788 C CA . GLU A 1 97 ? -4.055 -26.859 -3.773 1 97.38 97 GLU A CA 1
ATOM 789 C C . GLU A 1 97 ? -3.604 -27.031 -2.324 1 97.38 97 GLU A C 1
ATOM 791 O O . GLU A 1 97 ? -4.156 -27.844 -1.591 1 97.38 97 GLU A O 1
ATOM 796 N N . ASN A 1 98 ? -2.66 -26.234 -1.88 1 95.88 98 ASN A N 1
ATOM 797 C CA . ASN A 1 98 ? -2.107 -26.328 -0.533 1 95.88 98 ASN A CA 1
ATOM 798 C C . ASN A 1 98 ? -2.775 -25.328 0.418 1 95.88 98 ASN A C 1
ATOM 800 O O . ASN A 1 98 ? -2.307 -25.125 1.539 1 95.88 98 ASN A O 1
ATOM 804 N N . LEU A 1 99 ? -3.822 -24.703 -0.027 1 98.38 99 LEU A N 1
ATOM 805 C CA . LEU A 1 99 ? -4.52 -23.719 0.782 1 98.38 99 LEU A CA 1
ATOM 806 C C . LEU A 1 99 ? -5.945 -24.172 1.081 1 98.38 99 LEU A C 1
ATOM 808 O O . LEU A 1 99 ? -6.457 -25.094 0.445 1 98.38 99 LEU A O 1
ATOM 812 N N . ALA A 1 100 ? -6.566 -23.516 2.039 1 98 100 ALA A N 1
ATOM 813 C CA . ALA A 1 100 ? -7.875 -23.953 2.531 1 98 100 ALA A CA 1
ATOM 814 C C . ALA A 1 100 ? -8.992 -23.125 1.909 1 98 100 ALA A C 1
ATOM 816 O O . ALA A 1 100 ? -9.898 -22.672 2.611 1 98 100 ALA A O 1
ATOM 817 N N . PHE A 1 101 ? -8.992 -22.922 0.661 1 98.25 101 PHE A N 1
ATOM 818 C CA . PHE A 1 101 ? -10.07 -22.266 -0.065 1 98.25 101 PHE A CA 1
ATOM 819 C C . PHE A 1 101 ? -11.031 -23.297 -0.651 1 98.25 101 PHE A C 1
ATOM 821 O O . PHE A 1 101 ? -10.617 -24.406 -1.009 1 98.25 101 PHE A O 1
ATOM 828 N N . THR A 1 102 ? -12.273 -22.953 -0.74 1 98.12 102 THR A N 1
ATOM 829 C CA . THR A 1 102 ? -13.25 -23.797 -1.42 1 98.12 102 THR A CA 1
ATOM 830 C C . THR A 1 102 ? -13.008 -23.797 -2.928 1 98.12 102 THR A C 1
ATOM 832 O O . THR A 1 102 ? -12.273 -22.953 -3.441 1 98.12 102 THR A O 1
ATOM 835 N N . GLY A 1 103 ? -13.578 -24.781 -3.65 1 98.06 103 GLY A N 1
ATOM 836 C CA . GLY A 1 103 ? -13.5 -24.797 -5.102 1 98.06 103 GLY A CA 1
ATOM 837 C C . GLY A 1 103 ? -13.984 -23.5 -5.742 1 98.06 103 GLY A C 1
ATOM 838 O O . GLY A 1 103 ? -13.375 -23.016 -6.691 1 98.06 103 GLY A O 1
ATOM 839 N N . ALA A 1 104 ? -15.07 -22.984 -5.223 1 98.12 104 ALA A N 1
ATOM 840 C CA . ALA A 1 104 ? -15.625 -21.734 -5.738 1 98.12 104 ALA A CA 1
ATOM 841 C C . ALA A 1 104 ? -14.664 -20.578 -5.52 1 98.12 104 ALA A C 1
ATOM 843 O O . ALA A 1 104 ? -14.508 -19.719 -6.391 1 98.12 104 ALA A O 1
ATOM 844 N N . GLU A 1 105 ? -14.023 -20.531 -4.355 1 98.5 105 GLU A N 1
ATOM 845 C CA . GLU A 1 105 ? -13.039 -19.484 -4.066 1 98.5 105 GLU A CA 1
ATOM 846 C C . GLU A 1 105 ? -11.812 -19.609 -4.969 1 98.5 105 GLU A C 1
ATOM 848 O O . GLU A 1 105 ? -11.305 -18.609 -5.477 1 98.5 105 GLU A O 1
ATOM 853 N N . ASN A 1 106 ? -11.391 -20.844 -5.156 1 98.75 106 ASN A N 1
ATOM 854 C CA . ASN A 1 106 ? -10.281 -21.078 -6.07 1 98.75 106 ASN A CA 1
ATOM 855 C C . ASN A 1 106 ? -10.586 -20.578 -7.477 1 98.75 106 ASN A C 1
ATOM 857 O O . ASN A 1 106 ? -9.742 -19.953 -8.117 1 98.75 106 ASN A O 1
ATOM 861 N N . LYS A 1 107 ? -11.734 -20.891 -7.883 1 98.62 107 LYS A N 1
ATOM 862 C CA . LYS A 1 107 ? -12.141 -20.438 -9.211 1 98.62 107 LYS A CA 1
ATOM 863 C C . LYS A 1 107 ? -12.148 -18.906 -9.297 1 98.62 107 LYS A C 1
ATOM 865 O O . LYS A 1 107 ? -11.727 -18.344 -10.305 1 98.62 107 LYS A O 1
ATOM 870 N N . LEU A 1 108 ? -12.68 -18.266 -8.289 1 98.62 108 LEU A N 1
ATOM 871 C CA . LEU A 1 108 ? -12.711 -16.797 -8.234 1 98.62 108 LEU A CA 1
ATOM 872 C C . LEU A 1 108 ? -11.305 -16.234 -8.32 1 98.62 108 LEU A C 1
ATOM 874 O O . LEU A 1 108 ? -11.062 -15.273 -9.062 1 98.62 108 LEU A O 1
ATOM 878 N N . ILE A 1 109 ? -10.359 -16.781 -7.57 1 98.94 109 ILE A N 1
ATOM 879 C CA . ILE A 1 109 ? -8.969 -16.344 -7.547 1 98.94 109 ILE A CA 1
ATOM 880 C C . ILE A 1 109 ? -8.352 -16.531 -8.93 1 98.94 109 ILE A C 1
ATOM 882 O O . ILE A 1 109 ? -7.77 -15.594 -9.484 1 98.94 109 ILE A O 1
ATOM 886 N N . LEU A 1 110 ? -8.531 -17.703 -9.469 1 98.94 110 LEU A N 1
ATOM 887 C CA . LEU A 1 110 ? -7.91 -18.031 -10.75 1 98.94 110 LEU A CA 1
ATOM 888 C C . LEU A 1 110 ? -8.484 -17.172 -11.867 1 98.94 110 LEU A C 1
ATOM 890 O O . LEU A 1 110 ? -7.762 -16.75 -12.773 1 98.94 110 LEU A O 1
ATOM 894 N N . ASP A 1 111 ? -9.766 -16.922 -11.836 1 98.88 111 ASP A N 1
ATOM 895 C CA . ASP A 1 111 ? -10.391 -16.047 -12.82 1 98.88 111 ASP A CA 1
ATOM 896 C C . ASP A 1 111 ? -9.828 -14.625 -12.734 1 98.88 111 ASP A C 1
ATOM 898 O O . ASP A 1 111 ? -9.57 -13.992 -13.758 1 98.88 111 ASP A O 1
ATOM 902 N N . ALA A 1 112 ? -9.703 -14.133 -11.539 1 98.94 112 ALA A N 1
ATOM 903 C CA . ALA A 1 112 ? -9.156 -12.789 -11.344 1 98.94 112 ALA A CA 1
ATOM 904 C C . ALA A 1 112 ? -7.727 -12.703 -11.883 1 98.94 112 ALA A C 1
ATOM 906 O O . ALA A 1 112 ? -7.355 -11.719 -12.516 1 98.94 112 ALA A O 1
ATOM 907 N N . ILE A 1 113 ? -6.926 -13.742 -11.617 1 98.94 113 ILE A N 1
ATOM 908 C CA . ILE A 1 113 ? -5.547 -13.781 -12.086 1 98.94 113 ILE A CA 1
ATOM 909 C C . ILE A 1 113 ? -5.527 -13.766 -13.617 1 98.94 113 ILE A C 1
ATOM 911 O O . ILE A 1 113 ? -4.82 -12.961 -14.227 1 98.94 113 ILE A O 1
ATOM 915 N N . ARG A 1 114 ? -6.328 -14.539 -14.203 1 98.75 114 ARG A N 1
ATOM 916 C CA . ARG A 1 114 ? -6.363 -14.688 -15.656 1 98.75 114 ARG A CA 1
ATOM 917 C C . ARG A 1 114 ? -6.816 -13.391 -16.328 1 98.75 114 ARG A C 1
ATOM 919 O O . ARG A 1 114 ? -6.359 -13.07 -17.422 1 98.75 114 ARG A O 1
ATOM 926 N N . ASN A 1 115 ? -7.609 -12.633 -15.656 1 98.62 115 ASN A N 1
ATOM 927 C CA . ASN A 1 115 ? -8.273 -11.516 -16.312 1 98.62 115 ASN A CA 1
ATOM 928 C C . ASN A 1 115 ? -7.773 -10.18 -15.797 1 98.62 115 ASN A C 1
ATOM 930 O O . ASN A 1 115 ? -8.367 -9.133 -16.078 1 98.62 115 ASN A O 1
ATOM 934 N N . HIS A 1 116 ? -6.656 -10.117 -15.078 1 98.56 116 HIS A N 1
ATOM 935 C CA . HIS A 1 116 ? -6.301 -8.867 -14.422 1 98.56 116 HIS A CA 1
ATOM 936 C C . HIS A 1 116 ? -5.691 -7.883 -15.414 1 98.56 116 HIS A C 1
ATOM 938 O O . HIS A 1 116 ? -5.363 -6.75 -15.047 1 98.56 116 HIS A O 1
ATOM 944 N N . ARG A 1 117 ? -5.664 -8.312 -16.656 1 98 117 ARG A N 1
ATOM 945 C CA . ARG A 1 117 ? -5.23 -7.383 -17.703 1 98 117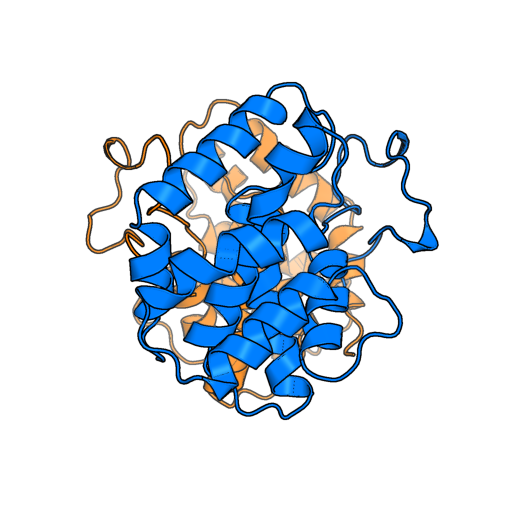 ARG A CA 1
ATOM 946 C C . ARG A 1 117 ? -6.379 -7.047 -18.641 1 98 117 ARG A C 1
ATOM 948 O O . ARG A 1 117 ? -6.188 -6.328 -19.625 1 98 117 ARG A O 1
ATOM 955 N N . ASN A 1 118 ? -7.508 -7.566 -18.359 1 98 118 ASN A N 1
ATOM 956 C CA . ASN A 1 118 ? -8.664 -7.426 -19.25 1 98 118 ASN A CA 1
ATOM 957 C C . ASN A 1 118 ? -9.539 -6.246 -18.844 1 98 118 ASN A C 1
ATOM 959 O O . ASN A 1 118 ? -10.281 -6.328 -17.859 1 98 118 ASN A O 1
ATOM 963 N N . PRO A 1 119 ? -9.531 -5.176 -19.641 1 96.75 119 PRO A N 1
ATOM 964 C CA . PRO A 1 119 ? -10.344 -4.008 -19.281 1 96.75 119 PRO A CA 1
ATOM 965 C C . PRO A 1 119 ? -11.836 -4.301 -19.281 1 96.75 119 PRO A C 1
ATOM 967 O O . PRO A 1 119 ? -12.625 -3.539 -18.703 1 96.75 119 PRO A O 1
ATOM 970 N N . GLN A 1 120 ? -12.258 -5.375 -19.875 1 97.94 120 GLN A N 1
ATOM 971 C CA . GLN A 1 120 ? -13.672 -5.719 -19.953 1 97.94 120 GLN A CA 1
ATOM 972 C C . GLN A 1 120 ? -14.062 -6.711 -18.859 1 97.94 120 GLN A C 1
ATOM 974 O O . GLN A 1 120 ? -15.188 -7.215 -18.844 1 97.94 120 GLN A O 1
ATOM 979 N N . ALA A 1 121 ? -13.062 -7.004 -18.016 1 98 121 ALA A N 1
ATOM 980 C CA . ALA A 1 121 ? -13.352 -7.926 -16.922 1 98 121 ALA A CA 1
ATOM 981 C C . ALA A 1 121 ? -14.531 -7.43 -16.094 1 98 121 ALA A C 1
ATOM 983 O O . ALA A 1 121 ? -14.852 -6.238 -16.094 1 98 121 ALA A O 1
ATOM 984 N N . GLN A 1 122 ? -15.195 -8.352 -15.43 1 97.81 122 GLN A N 1
ATOM 985 C CA . GLN A 1 122 ? -16.344 -8.039 -14.586 1 97.81 122 GLN A CA 1
ATOM 986 C C . GLN A 1 122 ? -16.156 -8.586 -13.172 1 97.81 122 GLN A C 1
ATOM 988 O O . GLN A 1 122 ? -15.273 -9.406 -12.938 1 97.81 122 GLN A O 1
ATOM 993 N N . GLY A 1 123 ? -17 -8.031 -12.281 1 97.81 123 GLY A N 1
ATOM 994 C CA . GLY A 1 123 ? -17 -8.547 -10.922 1 97.81 123 GLY A CA 1
ATOM 995 C C . GLY A 1 123 ? -15.641 -8.43 -10.242 1 97.81 123 GLY A C 1
ATOM 996 O O . GLY A 1 123 ? -15 -7.379 -10.297 1 97.81 123 GLY A O 1
ATOM 997 N N . PHE A 1 124 ? -15.273 -9.516 -9.531 1 98.5 124 PHE A N 1
ATOM 998 C CA . PHE A 1 124 ? -14.031 -9.539 -8.773 1 98.5 124 PHE A CA 1
ATOM 999 C C . PHE A 1 124 ? -12.828 -9.367 -9.695 1 98.5 124 PHE A C 1
ATOM 1001 O O . PHE A 1 124 ? -11.836 -8.734 -9.328 1 98.5 124 PHE A O 1
ATOM 1008 N N . SER A 1 125 ? -12.898 -9.891 -10.898 1 98.81 125 SER A N 1
ATOM 1009 C CA . SER A 1 125 ? -11.828 -9.727 -11.883 1 98.81 125 SER A CA 1
ATOM 1010 C C . SER A 1 125 ? -11.633 -8.258 -12.242 1 98.81 125 SER A C 1
ATOM 1012 O O . SER A 1 125 ? -10.5 -7.809 -12.453 1 98.81 125 SER A O 1
ATOM 1014 N N . GLN A 1 126 ? -12.703 -7.508 -12.305 1 98.62 126 GLN A N 1
ATOM 1015 C CA . GLN A 1 126 ? -12.602 -6.082 -12.586 1 98.62 126 GLN A CA 1
ATOM 1016 C C . GLN A 1 126 ? -11.898 -5.348 -11.445 1 98.62 126 GLN A C 1
ATOM 1018 O O . GLN A 1 126 ? -11.133 -4.41 -11.68 1 98.62 126 GLN A O 1
ATOM 1023 N N . VAL A 1 127 ? -12.211 -5.762 -10.219 1 98.5 127 VAL A N 1
ATOM 1024 C CA . VAL A 1 127 ? -11.547 -5.188 -9.047 1 98.5 127 VAL A CA 1
ATOM 1025 C C . VAL A 1 127 ? -10.039 -5.32 -9.195 1 98.5 127 VAL A C 1
ATOM 1027 O O . VAL A 1 127 ? -9.297 -4.367 -8.938 1 98.5 127 VAL A O 1
ATOM 1030 N N . PHE A 1 128 ? -9.57 -6.461 -9.664 1 98.75 128 PHE A N 1
ATOM 1031 C CA . PHE A 1 128 ? -8.133 -6.691 -9.75 1 98.75 128 PHE A CA 1
ATOM 1032 C C . PHE A 1 128 ? -7.543 -5.98 -10.969 1 98.75 128 PHE A C 1
ATOM 1034 O O . PHE A 1 128 ? -6.41 -5.496 -10.922 1 98.75 128 PHE A O 1
ATOM 1041 N N . TYR A 1 129 ? -8.273 -5.922 -12.055 1 98.62 129 TYR A N 1
ATOM 1042 C CA . TYR A 1 129 ? -7.832 -5.105 -13.18 1 98.62 129 TYR A CA 1
ATOM 1043 C C . TYR A 1 129 ? -7.578 -3.666 -12.742 1 98.62 129 TYR A C 1
ATOM 1045 O O . TYR A 1 129 ? -6.508 -3.113 -13 1 98.62 129 TYR A O 1
ATOM 1053 N N . GLN A 1 130 ? -8.492 -3.125 -12.047 1 98 130 GLN A N 1
ATOM 1054 C CA . GLN A 1 130 ? -8.414 -1.732 -11.617 1 98 130 GLN A CA 1
ATOM 1055 C C . GLN A 1 130 ? -7.336 -1.55 -10.555 1 98 130 GLN A C 1
ATOM 1057 O O . GLN A 1 130 ? -6.547 -0.606 -10.617 1 98 130 GLN A O 1
ATOM 1062 N N . SER A 1 131 ? -7.332 -2.477 -9.578 1 98.56 131 SER A N 1
ATOM 1063 C CA . SER A 1 131 ? -6.41 -2.338 -8.453 1 98.56 131 SER A CA 1
ATOM 1064 C C . SER A 1 131 ? -4.961 -2.438 -8.914 1 98.56 131 SER A C 1
ATOM 1066 O O . SER A 1 131 ? -4.09 -1.738 -8.391 1 98.56 131 SER A O 1
ATOM 1068 N N . ASP A 1 132 ? -4.719 -3.32 -9.836 1 98.56 132 ASP A N 1
ATOM 1069 C CA . ASP A 1 132 ? -3.375 -3.461 -10.383 1 98.56 132 ASP A CA 1
ATOM 1070 C C . ASP A 1 132 ? -2.91 -2.164 -11.039 1 98.56 132 ASP A C 1
ATOM 1072 O O . ASP A 1 132 ? -1.768 -1.74 -10.852 1 98.56 132 ASP A O 1
ATOM 1076 N N . LYS A 1 133 ? -3.766 -1.504 -11.766 1 97 133 LYS A N 1
ATOM 1077 C CA . LYS A 1 133 ? -3.443 -0.238 -12.414 1 97 133 LYS A CA 1
ATOM 1078 C C . LYS A 1 133 ? -3.305 0.886 -11.391 1 97 133 LYS A C 1
ATOM 1080 O O . LYS A 1 133 ? -2.346 1.661 -11.438 1 97 133 LYS A O 1
ATOM 1085 N N . LEU A 1 134 ? -4.16 0.926 -10.484 1 97.06 134 LEU A N 1
ATOM 1086 C CA . LEU A 1 134 ? -4.246 2.023 -9.523 1 97.06 134 LEU A CA 1
ATOM 1087 C C . LEU A 1 134 ? -3.098 1.964 -8.523 1 97.06 134 LEU A C 1
ATOM 1089 O O . LEU A 1 134 ? -2.789 2.961 -7.867 1 97.06 134 LEU A O 1
ATOM 1093 N N . SER A 1 135 ? -2.48 0.789 -8.414 1 97.75 135 SER A N 1
ATOM 1094 C CA . SER A 1 135 ? -1.42 0.603 -7.434 1 97.75 135 SER A CA 1
ATOM 1095 C C . SER A 1 135 ? -0.136 1.305 -7.867 1 97.75 135 SER A C 1
ATOM 1097 O O . SER A 1 135 ? 0.776 1.494 -7.059 1 97.75 135 SER A O 1
ATOM 1099 N N . ARG A 1 136 ? -0.046 1.682 -9.148 1 96.69 136 ARG A N 1
ATOM 1100 C CA . ARG A 1 136 ? 1.164 2.305 -9.672 1 96.69 136 ARG A CA 1
ATOM 1101 C C . ARG A 1 136 ? 1.198 3.795 -9.352 1 96.69 136 ARG A C 1
ATOM 1103 O O . ARG A 1 136 ? 0.335 4.551 -9.797 1 96.69 136 ARG A O 1
ATOM 1110 N N . ALA A 1 137 ? 2.211 4.133 -8.586 1 96.69 137 ALA A N 1
ATOM 1111 C CA . ALA A 1 137 ? 2.324 5.531 -8.172 1 96.69 137 ALA A CA 1
ATOM 1112 C C . ALA A 1 137 ? 3.123 6.336 -9.195 1 96.69 137 ALA A C 1
ATOM 1114 O O . ALA A 1 137 ? 4.164 6.914 -8.867 1 96.69 137 ALA A O 1
ATOM 1115 N N . CYS A 1 138 ? 2.625 6.566 -10.398 1 97.69 138 CYS A N 1
ATOM 1116 C CA . CYS A 1 138 ? 3.312 7.219 -11.508 1 97.69 138 CYS A CA 1
ATOM 1117 C C . CYS A 1 138 ? 3.604 8.68 -11.18 1 97.69 138 CYS A C 1
ATOM 1119 O O . CYS A 1 138 ? 4.598 9.234 -11.648 1 97.69 138 CYS A O 1
ATOM 1121 N N . PHE A 1 139 ? 2.84 9.305 -10.359 1 96.94 139 PHE A N 1
ATOM 1122 C CA . PHE A 1 139 ? 2.955 10.711 -10.008 1 96.94 139 PHE A CA 1
ATOM 1123 C C . PHE A 1 139 ? 4.254 10.977 -9.25 1 96.94 139 PHE A C 1
ATOM 1125 O O . PHE A 1 139 ? 4.73 12.109 -9.203 1 96.94 139 PHE A O 1
ATOM 1132 N N . SER A 1 140 ? 4.75 9.93 -8.703 1 96.19 140 SER A N 1
ATOM 1133 C CA . SER A 1 140 ? 5.98 10.094 -7.934 1 96.19 140 SER A CA 1
ATOM 1134 C C . SER A 1 140 ? 7.113 9.25 -8.516 1 96.19 140 SER A C 1
ATOM 1136 O O . SER A 1 140 ? 8.109 8.977 -7.844 1 96.19 140 SER A O 1
ATOM 1138 N N . CYS A 1 141 ? 6.977 8.734 -9.672 1 96.56 141 CYS A N 1
ATOM 1139 C CA . CYS A 1 141 ? 7.949 7.887 -10.352 1 96.56 141 CYS A CA 1
ATOM 1140 C C . CYS A 1 141 ? 9.07 8.719 -10.961 1 96.56 141 CYS A C 1
ATOM 1142 O O . CYS A 1 141 ? 8.82 9.609 -11.766 1 96.56 141 CYS A O 1
ATOM 1144 N N . PRO A 1 142 ? 10.328 8.414 -10.641 1 94.69 142 PRO A N 1
ATOM 1145 C CA . PRO A 1 142 ? 11.445 9.234 -11.141 1 94.69 142 PRO A CA 1
ATOM 1146 C C . PRO A 1 142 ? 11.688 9.055 -12.633 1 94.69 142 PRO A C 1
ATOM 1148 O O . PRO A 1 142 ? 12.328 9.898 -13.266 1 94.69 142 PRO A O 1
ATOM 1151 N N . VAL A 1 143 ? 11.164 8.008 -13.227 1 97.12 143 VAL A N 1
ATOM 1152 C CA . VAL A 1 143 ? 11.398 7.754 -14.641 1 97.12 143 VAL A CA 1
ATOM 1153 C C . VAL A 1 143 ? 10.078 7.77 -15.398 1 97.12 143 VAL A C 1
ATOM 1155 O O . VAL A 1 143 ? 9.914 7.059 -16.391 1 97.12 143 VAL A O 1
ATOM 1158 N N . GLU A 1 144 ? 9.133 8.461 -14.812 1 97.19 144 GLU A N 1
ATOM 1159 C CA . GLU A 1 144 ? 7.793 8.539 -15.383 1 97.19 144 GLU A CA 1
ATOM 1160 C C . GLU A 1 144 ? 7.848 8.945 -16.859 1 97.19 144 GLU A C 1
ATOM 1162 O O . GLU A 1 144 ? 7.133 8.375 -17.688 1 97.19 144 GLU A O 1
ATOM 1167 N N . LYS A 1 145 ? 8.688 9.875 -17.328 1 96.38 145 LYS A N 1
ATOM 1168 C CA . LYS A 1 145 ? 8.727 10.422 -18.672 1 96.38 145 LYS A CA 1
ATOM 1169 C C . LYS A 1 145 ? 9.297 9.414 -19.672 1 96.38 145 LYS A C 1
ATOM 1171 O O . LYS A 1 145 ? 9.086 9.531 -20.875 1 96.38 145 LYS A O 1
ATOM 1176 N N . GLU A 1 146 ? 10.008 8.414 -19.141 1 96.75 146 GLU A N 1
ATOM 1177 C CA . GLU A 1 146 ? 10.633 7.402 -19.984 1 96.75 146 GLU A CA 1
ATOM 1178 C C . GLU A 1 146 ? 9.742 6.168 -20.125 1 96.75 146 GLU A C 1
ATOM 1180 O O . GLU A 1 146 ? 10.055 5.258 -20.891 1 96.75 146 GLU A O 1
ATOM 1185 N N . CYS A 1 147 ? 8.711 6.109 -19.328 1 96.38 147 CYS A N 1
ATOM 1186 C CA . CYS A 1 147 ? 7.824 4.949 -19.266 1 96.38 147 CYS A CA 1
ATOM 1187 C C . CYS A 1 147 ? 7.051 4.793 -20.578 1 96.38 147 CYS A C 1
ATOM 1189 O O . CYS A 1 147 ? 6.617 5.781 -21.172 1 96.38 147 CYS A O 1
ATOM 1191 N N . ASP A 1 148 ? 6.809 3.605 -20.953 1 93.31 148 ASP A N 1
ATOM 1192 C CA . ASP A 1 148 ? 6.141 3.316 -22.219 1 93.31 148 ASP A CA 1
ATOM 1193 C C . ASP A 1 148 ? 4.625 3.422 -22.078 1 93.31 148 ASP A C 1
ATOM 1195 O O . ASP A 1 148 ? 3.895 3.318 -23.078 1 93.31 148 ASP A O 1
ATOM 1199 N N . TRP A 1 149 ? 4.121 3.609 -20.859 1 93.88 149 TRP A N 1
ATOM 1200 C CA . TRP A 1 149 ? 2.684 3.791 -20.688 1 93.88 149 TRP A CA 1
ATOM 1201 C C . TRP A 1 149 ? 2.242 5.16 -21.188 1 93.88 149 TRP A C 1
ATOM 1203 O O . TRP A 1 149 ? 2.941 6.156 -20.984 1 93.88 149 TRP A O 1
ATOM 1213 N N . SER A 1 150 ? 1.123 5.145 -21.812 1 94.5 150 SER A N 1
ATOM 1214 C CA . SER A 1 150 ? 0.522 6.422 -22.172 1 94.5 150 SER A CA 1
ATOM 1215 C C . SER A 1 150 ? 0.036 7.184 -20.938 1 94.5 150 SER A C 1
ATOM 1217 O O . SER A 1 150 ? -0.164 6.59 -19.875 1 94.5 150 SER A O 1
ATOM 1219 N N . ASP A 1 151 ? -0.231 8.453 -21.094 1 93.25 151 ASP A N 1
ATOM 1220 C CA . ASP A 1 151 ? -0.692 9.273 -19.984 1 93.25 151 ASP A CA 1
ATOM 1221 C C . ASP A 1 151 ? -2.055 8.805 -19.484 1 93.25 151 ASP A C 1
ATOM 1223 O O . ASP A 1 151 ? -2.371 8.945 -18.297 1 93.25 151 ASP A O 1
ATOM 1227 N N . THR A 1 152 ? -2.785 8.141 -20.328 1 92.56 152 THR A N 1
ATOM 1228 C CA . THR A 1 152 ? -4.117 7.68 -19.953 1 92.56 152 THR A CA 1
ATOM 1229 C C . THR A 1 152 ? -4.031 6.438 -19.062 1 92.56 152 THR A C 1
ATOM 1231 O O . THR A 1 152 ? -4.984 6.109 -18.359 1 92.56 152 THR A O 1
ATOM 1234 N N . LYS A 1 153 ? -2.891 5.77 -19.125 1 93.81 153 LYS A N 1
ATOM 1235 C CA . LYS A 1 153 ? -2.693 4.566 -18.328 1 93.81 153 LYS A CA 1
ATOM 1236 C C . LYS A 1 153 ? -1.988 4.891 -17.016 1 93.81 153 LYS A C 1
ATOM 1238 O O . LYS A 1 153 ? -2.029 4.098 -16.062 1 93.81 153 LYS A O 1
ATOM 1243 N N . LYS A 1 154 ? -1.316 6.047 -16.969 1 96.75 154 LYS A N 1
ATOM 1244 C CA . LYS A 1 154 ? -0.526 6.438 -15.805 1 96.75 154 LYS A CA 1
ATOM 1245 C C . LYS A 1 154 ? -1.405 7.074 -14.734 1 96.75 154 LYS A C 1
ATOM 1247 O O . LYS A 1 154 ? -2.365 7.781 -15.047 1 96.75 154 LYS A O 1
ATOM 1252 N N . ASN A 1 155 ? -1.063 6.758 -13.562 1 96.56 155 ASN A N 1
ATOM 1253 C CA . ASN A 1 155 ? -1.658 7.484 -12.445 1 96.56 155 ASN A CA 1
ATOM 1254 C C . ASN A 1 155 ? -0.852 8.734 -12.102 1 96.56 155 ASN A C 1
ATOM 1256 O O . ASN A 1 155 ? 0.048 8.688 -11.258 1 96.56 155 ASN A O 1
ATOM 1260 N N . LEU A 1 156 ? -1.271 9.852 -12.625 1 96.56 156 LEU A N 1
ATOM 1261 C CA . LEU A 1 156 ? -0.474 11.07 -12.5 1 96.56 156 LEU A CA 1
ATOM 1262 C C . LEU A 1 156 ? -0.946 11.906 -11.312 1 96.56 156 LEU A C 1
ATOM 1264 O O . LEU A 1 156 ? -0.357 12.945 -11.008 1 96.56 156 LEU A O 1
ATOM 1268 N N . THR A 1 157 ? -2.041 11.43 -10.695 1 96.38 157 THR A N 1
ATOM 1269 C CA . THR A 1 157 ? -2.521 11.953 -9.422 1 96.38 157 THR A CA 1
ATOM 1270 C C . THR A 1 157 ? -2.809 10.82 -8.438 1 96.38 157 THR A C 1
ATOM 1272 O O . THR A 1 157 ? -2.887 9.656 -8.836 1 96.38 157 THR A O 1
ATOM 1275 N N . ILE A 1 158 ? -2.92 11.195 -7.211 1 96.31 158 ILE A N 1
ATOM 1276 C CA . ILE A 1 158 ? -3.266 10.203 -6.203 1 96.31 158 ILE A CA 1
ATOM 1277 C C . ILE A 1 158 ? -4.762 9.906 -6.266 1 96.31 158 ILE A C 1
ATOM 1279 O O . ILE A 1 158 ? -5.59 10.812 -6.152 1 96.31 158 ILE A O 1
ATOM 1283 N N . VAL A 1 159 ? -5.133 8.703 -6.465 1 91.06 159 VAL A N 1
ATOM 1284 C CA . VAL A 1 159 ? -6.535 8.312 -6.555 1 91.06 159 VAL A CA 1
ATOM 1285 C C . VAL A 1 159 ? -6.848 7.258 -5.492 1 91.06 159 VAL A C 1
ATOM 1287 O O . VAL A 1 159 ? -7.945 7.242 -4.93 1 91.06 159 VAL A O 1
ATOM 1290 N N . TYR A 1 160 ? -5.879 6.312 -5.359 1 84.06 160 TYR A N 1
ATOM 1291 C CA . TYR A 1 160 ? -6.02 5.27 -4.352 1 84.06 160 TYR A CA 1
ATOM 1292 C C . TYR A 1 160 ? -4.707 5.039 -3.615 1 84.06 160 TYR A C 1
ATOM 1294 O O . TYR A 1 160 ? -3.629 5.297 -4.16 1 84.06 160 TYR A O 1
ATOM 1302 N N . MET B 1 1 ? -16.094 7.5 -6.93 1 60.25 1 MET B N 1
ATOM 1303 C CA . MET B 1 1 ? -14.867 7.523 -6.133 1 60.25 1 MET B CA 1
ATOM 1304 C C . MET B 1 1 ? -14.594 8.93 -5.602 1 60.25 1 MET B C 1
ATOM 1306 O O . MET B 1 1 ? -14.852 9.914 -6.289 1 60.25 1 MET B O 1
ATOM 1310 N N . ASP B 1 2 ? -14.266 8.906 -4.262 1 69.81 2 ASP B N 1
ATOM 1311 C CA . ASP B 1 2 ? -14.047 10.227 -3.674 1 69.81 2 ASP B CA 1
ATOM 1312 C C . ASP B 1 2 ? -12.859 10.93 -4.328 1 69.81 2 ASP B C 1
ATOM 1314 O O . ASP B 1 2 ? -11.828 10.305 -4.582 1 69.81 2 ASP B O 1
ATOM 1318 N N . SER B 1 3 ? -13.156 12.102 -4.672 1 87.31 3 SER B N 1
ATOM 1319 C CA . SER B 1 3 ? -12.078 12.938 -5.195 1 87.31 3 SER B CA 1
ATOM 1320 C C . SER B 1 3 ? -11.039 13.234 -4.117 1 87.31 3 SER B C 1
ATOM 1322 O O . SER B 1 3 ? -11.383 13.469 -2.961 1 87.31 3 SER B O 1
ATOM 1324 N N . LEU B 1 4 ? -9.789 12.969 -4.387 1 97.38 4 LEU B N 1
ATOM 1325 C CA . LEU B 1 4 ? -8.703 13.289 -3.467 1 97.38 4 LEU B CA 1
ATOM 1326 C C . LEU B 1 4 ? -8.117 14.664 -3.779 1 97.38 4 LEU B C 1
ATOM 1328 O O . LEU B 1 4 ? -6.902 14.805 -3.928 1 97.38 4 LEU B O 1
ATOM 1332 N N . ASN B 1 5 ? -9.039 15.633 -3.779 1 97.44 5 ASN B N 1
ATOM 1333 C CA . ASN B 1 5 ? -8.641 16.969 -4.215 1 97.44 5 ASN B CA 1
ATOM 1334 C C . ASN B 1 5 ? -7.648 17.594 -3.242 1 97.44 5 ASN B C 1
ATOM 1336 O O . ASN B 1 5 ? -6.598 18.094 -3.656 1 97.44 5 ASN B O 1
ATOM 1340 N N . ASN B 1 6 ? -7.996 17.641 -1.945 1 98.56 6 ASN B N 1
ATOM 1341 C CA . ASN B 1 6 ? -7.098 18.219 -0.951 1 98.56 6 ASN B CA 1
ATOM 1342 C C . ASN B 1 6 ? -5.762 17.469 -0.908 1 98.56 6 ASN B C 1
ATOM 1344 O O . ASN B 1 6 ? -4.703 18.109 -0.819 1 98.56 6 ASN B O 1
ATOM 1348 N N . THR B 1 7 ? -5.828 16.141 -1.024 1 98.69 7 THR B N 1
ATOM 1349 C CA . THR B 1 7 ? -4.625 15.312 -1.017 1 98.69 7 THR B CA 1
ATOM 1350 C C . THR B 1 7 ? -3.705 15.68 -2.176 1 98.69 7 THR B C 1
ATOM 1352 O O . THR B 1 7 ? -2.496 15.836 -1.993 1 98.69 7 THR B O 1
ATOM 1355 N N . ASN B 1 8 ? -4.293 15.812 -3.336 1 98.56 8 ASN B N 1
ATOM 1356 C CA . ASN B 1 8 ? -3.502 16.125 -4.52 1 98.56 8 ASN B CA 1
ATOM 1357 C C . ASN B 1 8 ? -2.977 17.562 -4.477 1 98.56 8 ASN B C 1
ATOM 1359 O O . ASN B 1 8 ? -1.86 17.828 -4.926 1 98.56 8 ASN B O 1
ATOM 1363 N N . LEU B 1 9 ? -3.742 18.484 -3.941 1 98.5 9 LEU B N 1
ATOM 1364 C CA . LEU B 1 9 ? -3.262 19.844 -3.742 1 98.5 9 LEU B CA 1
ATOM 1365 C C . LEU B 1 9 ? -2.08 19.875 -2.779 1 98.5 9 LEU B C 1
ATOM 1367 O O . LEU B 1 9 ? -1.092 20.562 -3.02 1 98.5 9 LEU B O 1
ATOM 1371 N N . LEU B 1 10 ? -2.205 19.109 -1.731 1 98.81 10 LEU B N 1
ATOM 1372 C CA . LEU B 1 10 ? -1.102 19 -0.784 1 98.81 10 LEU B CA 1
ATOM 1373 C C . LEU B 1 10 ? 0.149 18.453 -1.466 1 98.81 10 LEU B C 1
ATOM 1375 O O . LEU B 1 10 ? 1.24 19 -1.301 1 98.81 10 LEU B O 1
ATOM 1379 N N . TYR B 1 11 ? -0.004 17.359 -2.248 1 98.56 11 TYR B N 1
ATOM 1380 C CA . TYR B 1 11 ? 1.136 16.719 -2.895 1 98.56 11 TYR B CA 1
ATOM 1381 C C . TYR B 1 11 ? 1.837 17.688 -3.846 1 98.56 11 TYR B C 1
ATOM 1383 O O . TYR B 1 11 ? 3.062 17.641 -3.986 1 98.56 11 TYR B O 1
ATOM 1391 N N . GLN B 1 12 ? 1.098 18.547 -4.402 1 97.69 12 GLN B N 1
ATOM 1392 C CA . GLN B 1 12 ? 1.648 19.469 -5.391 1 97.69 12 GLN B CA 1
ATOM 1393 C C . GLN B 1 12 ? 2.232 20.703 -4.719 1 97.69 12 GLN B C 1
ATOM 1395 O O . GLN B 1 12 ? 2.932 21.484 -5.359 1 97.69 12 GLN B O 1
ATOM 1400 N N . ASN B 1 13 ? 1.937 20.938 -3.441 1 98.56 13 ASN B N 1
ATOM 1401 C CA . ASN B 1 13 ? 2.43 22.078 -2.689 1 98.56 13 ASN B CA 1
ATOM 1402 C C . ASN B 1 13 ? 3.953 22.078 -2.594 1 98.56 13 ASN B C 1
ATOM 1404 O O . ASN B 1 13 ? 4.551 21.062 -2.229 1 98.56 13 ASN B O 1
ATOM 1408 N N . GLN B 1 14 ? 4.59 23.203 -2.846 1 98.44 14 GLN B N 1
ATOM 1409 C CA . GLN B 1 14 ? 6.043 23.297 -2.918 1 98.44 14 GLN B CA 1
ATOM 1410 C C . GLN B 1 14 ? 6.676 23.078 -1.545 1 98.44 14 GLN B C 1
ATOM 1412 O O . GLN B 1 14 ? 7.75 22.484 -1.435 1 98.44 14 GLN B O 1
ATOM 1417 N N . THR B 1 15 ? 6.059 23.609 -0.564 1 98.75 15 THR B N 1
ATOM 1418 C CA . THR B 1 15 ? 6.566 23.438 0.791 1 98.75 15 THR B CA 1
ATOM 1419 C C . THR B 1 15 ? 6.539 21.953 1.185 1 98.75 15 THR B C 1
ATOM 1421 O O . THR B 1 15 ? 7.516 21.438 1.719 1 98.75 15 THR B O 1
ATOM 1424 N N . PHE B 1 16 ? 5.426 21.297 0.944 1 98.81 16 PHE B N 1
ATOM 1425 C CA . PHE B 1 16 ? 5.316 19.859 1.207 1 98.81 16 PHE B CA 1
ATOM 1426 C C . PHE B 1 16 ? 6.398 19.094 0.461 1 98.81 16 PHE B C 1
ATOM 1428 O O . PHE B 1 16 ? 7.09 18.266 1.048 1 98.81 16 PHE B O 1
ATOM 1435 N N . GLN B 1 17 ? 6.57 19.391 -0.846 1 98.69 17 GLN B N 1
ATOM 1436 C CA . GLN B 1 17 ? 7.578 18.734 -1.662 1 98.69 17 GLN B CA 1
ATOM 1437 C C . GLN B 1 17 ? 8.977 18.953 -1.097 1 98.69 17 GLN B C 1
ATOM 1439 O O . GLN B 1 17 ? 9.82 18.047 -1.132 1 98.69 17 GLN B O 1
ATOM 1444 N N . SER B 1 18 ? 9.203 20.125 -0.571 1 98.81 18 SER B N 1
ATOM 1445 C CA . SER B 1 18 ? 10.5 20.406 0.027 1 98.81 18 SER B CA 1
ATOM 1446 C C . SER B 1 18 ? 10.734 19.562 1.271 1 98.81 18 SER B C 1
ATOM 1448 O O . SER B 1 18 ? 11.867 19.141 1.535 1 98.81 18 SER B O 1
ATOM 1450 N N . TYR B 1 19 ? 9.695 19.359 2.088 1 98.81 19 TYR B N 1
ATOM 1451 C CA . TYR B 1 19 ? 9.82 18.5 3.26 1 98.81 19 TYR B CA 1
ATOM 1452 C C . TYR B 1 19 ? 10.148 17.062 2.854 1 98.81 19 TYR B C 1
ATOM 1454 O O . TYR B 1 19 ? 10.992 16.422 3.48 1 98.81 19 TYR B O 1
ATOM 1462 N N . LEU B 1 20 ? 9.508 16.562 1.809 1 98.5 20 LEU B N 1
ATOM 1463 C CA . LEU B 1 20 ? 9.797 15.219 1.309 1 98.5 20 LEU B CA 1
ATOM 1464 C C . LEU B 1 20 ? 11.258 15.102 0.885 1 98.5 20 LEU B C 1
ATOM 1466 O O . LEU B 1 20 ? 11.906 14.094 1.161 1 98.5 20 LEU B O 1
ATOM 1470 N N . GLN B 1 21 ? 11.703 16.125 0.232 1 98.56 21 GLN B N 1
ATOM 1471 C CA . GLN B 1 21 ? 13.094 16.125 -0.211 1 98.56 21 GLN B CA 1
ATOM 1472 C C . GLN B 1 21 ? 14.047 16.094 0.978 1 98.56 21 GLN B C 1
ATOM 1474 O O . GLN B 1 21 ? 15.07 15.398 0.946 1 98.56 21 GLN B O 1
ATOM 1479 N N . LYS B 1 22 ? 13.75 16.875 1.957 1 98.81 22 LYS B N 1
ATOM 1480 C CA . LYS B 1 22 ? 14.594 16.906 3.152 1 98.81 22 LYS B CA 1
ATOM 1481 C C . LYS B 1 22 ? 14.625 15.531 3.824 1 98.81 22 LYS B C 1
ATOM 1483 O O . LYS B 1 22 ? 15.68 15.086 4.281 1 98.81 22 LYS B O 1
ATOM 1488 N N . ILE B 1 23 ? 13.5 14.867 3.914 1 98.75 23 ILE B N 1
ATOM 1489 C CA . ILE B 1 23 ? 13.445 13.523 4.473 1 98.75 23 ILE B CA 1
ATOM 1490 C C . ILE B 1 23 ? 14.312 12.578 3.643 1 98.75 23 ILE B C 1
ATOM 1492 O O . ILE B 1 23 ? 15.117 11.828 4.188 1 98.75 23 ILE B O 1
ATOM 1496 N N . ASN B 1 24 ? 14.109 12.641 2.34 1 98.19 24 ASN B N 1
ATOM 1497 C CA . ASN B 1 24 ? 14.891 11.797 1.44 1 98.19 24 ASN B CA 1
ATOM 1498 C C . ASN B 1 24 ? 16.391 12.023 1.631 1 98.19 24 ASN B C 1
ATOM 1500 O O . ASN B 1 24 ? 17.172 11.062 1.653 1 98.19 24 ASN B O 1
ATOM 1504 N N . ASP B 1 25 ? 16.766 13.258 1.756 1 98.56 25 ASP B N 1
ATOM 1505 C CA . ASP B 1 25 ? 18.172 13.594 1.957 1 98.56 25 ASP B CA 1
ATOM 1506 C C . ASP B 1 25 ? 18.703 13 3.262 1 98.56 25 ASP B C 1
ATOM 1508 O O . ASP B 1 25 ? 19.812 12.477 3.307 1 98.56 25 ASP B O 1
ATOM 1512 N N . CYS B 1 26 ? 17.938 13.078 4.273 1 98.5 26 CYS B N 1
ATOM 1513 C CA . CYS B 1 26 ? 18.344 12.578 5.578 1 98.5 26 CYS B CA 1
ATOM 1514 C C . CYS B 1 26 ? 18.422 11.055 5.574 1 98.5 26 CYS B C 1
ATOM 1516 O O . CYS B 1 26 ? 19.203 10.469 6.332 1 98.5 26 CYS B O 1
ATOM 1518 N N . GLU B 1 27 ? 17.672 10.438 4.633 1 98.25 27 GLU B N 1
ATOM 1519 C CA . GLU B 1 27 ? 17.562 8.984 4.699 1 98.25 27 GLU B CA 1
ATOM 1520 C C . GLU B 1 27 ? 18.344 8.32 3.576 1 98.25 27 GLU B C 1
ATOM 1522 O O . GLU B 1 27 ? 18.188 7.121 3.324 1 98.25 27 GLU B O 1
ATOM 1527 N N . GLN B 1 28 ? 19.172 9.016 2.92 1 96.38 28 GLN B N 1
ATOM 1528 C CA . GLN B 1 28 ? 19.891 8.516 1.755 1 96.38 28 GLN B CA 1
ATOM 1529 C C . GLN B 1 28 ? 20.688 7.262 2.1 1 96.38 28 GLN B C 1
ATOM 1531 O O . GLN B 1 28 ? 20.766 6.324 1.302 1 96.38 28 GLN B O 1
ATOM 1536 N N . LYS B 1 29 ? 21.312 7.188 3.287 1 95.88 29 LYS B N 1
ATOM 1537 C CA . LYS B 1 29 ? 22.172 6.07 3.668 1 95.88 29 LYS B CA 1
ATOM 1538 C C . LYS B 1 29 ? 21.469 5.16 4.676 1 95.88 29 LYS B C 1
ATOM 1540 O O . LYS B 1 29 ? 22.109 4.289 5.277 1 95.88 29 LYS B O 1
ATOM 1545 N N . ARG B 1 30 ? 20.172 5.461 4.902 1 95.44 30 ARG B N 1
ATOM 1546 C CA . ARG B 1 30 ? 19.422 4.672 5.879 1 95.44 30 ARG B CA 1
ATOM 1547 C C . ARG B 1 30 ? 19.203 3.248 5.379 1 95.44 30 ARG B C 1
ATOM 1549 O O . ARG B 1 30 ? 18.719 3.041 4.266 1 95.44 30 ARG B O 1
ATOM 1556 N N . ARG B 1 31 ? 19.516 2.168 6.211 1 94.75 31 ARG B N 1
ATOM 1557 C CA . ARG B 1 31 ? 19.422 0.764 5.82 1 94.75 31 ARG B CA 1
ATOM 1558 C C . ARG B 1 31 ? 18.047 0.189 6.18 1 94.75 31 ARG B C 1
ATOM 1560 O O . ARG B 1 31 ? 17.688 -0.9 5.73 1 94.75 31 ARG B O 1
ATOM 1567 N N . PHE B 1 32 ? 17.266 0.947 6.953 1 95.75 32 PHE B N 1
ATOM 1568 C CA . PHE B 1 32 ? 15.961 0.515 7.426 1 95.75 32 PHE B CA 1
ATOM 1569 C C . PHE B 1 32 ? 14.852 1.152 6.602 1 95.75 32 PHE B C 1
ATOM 1571 O O . PHE B 1 32 ? 15.117 1.851 5.621 1 95.75 32 PHE B O 1
ATOM 1578 N N . CYS B 1 33 ? 13.617 0.875 6.914 1 96.12 33 CYS B N 1
ATOM 1579 C CA . CYS B 1 33 ? 12.484 1.354 6.133 1 96.12 33 CYS B CA 1
ATOM 1580 C C . CYS B 1 33 ? 12.477 2.875 6.062 1 96.12 33 CYS B C 1
ATOM 1582 O O . CYS B 1 33 ? 12.844 3.549 7.027 1 96.12 33 CYS B O 1
ATOM 1584 N N . HIS B 1 34 ? 12.086 3.363 5.004 1 97.06 34 HIS B N 1
ATOM 1585 C CA . HIS B 1 34 ? 12.062 4.793 4.707 1 97.06 34 HIS B CA 1
ATOM 1586 C C . HIS B 1 34 ? 10.68 5.387 4.941 1 97.06 34 HIS B C 1
ATOM 1588 O O . HIS B 1 34 ? 9.695 4.652 5.055 1 97.06 34 HIS B O 1
ATOM 1594 N N . HIS B 1 35 ? 10.688 6.664 5.109 1 97.94 35 HIS B N 1
ATOM 1595 C CA . HIS B 1 35 ? 9.461 7.449 5.215 1 97.94 35 HIS B CA 1
ATOM 1596 C C . HIS B 1 35 ? 9.172 8.195 3.918 1 97.94 35 HIS B C 1
ATOM 1598 O O . HIS B 1 35 ? 9.164 9.43 3.895 1 97.94 35 HIS B O 1
ATOM 1604 N N . ASP B 1 36 ? 8.898 7.387 2.885 1 97 36 ASP B N 1
ATOM 1605 C CA . ASP B 1 36 ? 8.688 7.883 1.528 1 97 36 ASP B CA 1
ATOM 1606 C C . ASP B 1 36 ? 7.234 7.703 1.1 1 97 36 ASP B C 1
ATOM 1608 O O . ASP B 1 36 ? 6.379 7.355 1.916 1 97 36 ASP B O 1
ATOM 1612 N N . MET B 1 37 ? 6.953 8.016 -0.152 1 97.06 37 MET B N 1
ATOM 1613 C CA . MET B 1 37 ? 5.578 8 -0.644 1 97.06 37 MET B CA 1
ATOM 1614 C C . MET B 1 37 ? 4.988 6.598 -0.576 1 97.06 37 MET B C 1
ATOM 1616 O O . MET B 1 37 ? 3.791 6.43 -0.332 1 97.06 37 MET B O 1
ATOM 1620 N N . ASN B 1 38 ? 5.805 5.539 -0.793 1 96.75 38 ASN B N 1
ATOM 1621 C CA . ASN B 1 38 ? 5.309 4.176 -0.639 1 96.75 38 ASN B CA 1
ATOM 1622 C C . ASN B 1 38 ? 4.773 3.932 0.77 1 96.75 38 ASN B C 1
ATOM 1624 O O . ASN B 1 38 ? 3.701 3.35 0.939 1 96.75 38 ASN B O 1
ATOM 1628 N N . HIS B 1 39 ? 5.531 4.406 1.731 1 98.12 39 HIS B N 1
ATOM 1629 C CA . HIS B 1 39 ? 5.105 4.289 3.121 1 98.12 39 HIS B CA 1
ATOM 1630 C C . HIS B 1 39 ? 3.816 5.066 3.373 1 98.12 39 HIS B C 1
ATOM 1632 O O . HIS B 1 39 ? 2.871 4.535 3.963 1 98.12 39 HIS B O 1
ATOM 1638 N N . PHE B 1 40 ? 3.752 6.273 2.879 1 98.75 40 PHE B N 1
ATOM 1639 C CA . PHE B 1 40 ? 2.592 7.129 3.107 1 98.75 40 PHE B CA 1
ATOM 1640 C C . PHE B 1 40 ? 1.339 6.516 2.492 1 98.75 40 PHE B C 1
ATOM 1642 O O . PHE B 1 40 ? 0.276 6.508 3.117 1 98.75 40 PHE B O 1
ATOM 1649 N N . LEU B 1 41 ? 1.503 5.984 1.325 1 98.44 41 LEU B N 1
ATOM 1650 C CA . LEU B 1 41 ? 0.355 5.391 0.645 1 98.44 41 LEU B CA 1
ATOM 1651 C C . LEU B 1 41 ? -0.08 4.102 1.334 1 98.44 41 LEU B C 1
ATOM 1653 O O . LEU B 1 41 ? -1.275 3.812 1.418 1 98.44 41 LEU B O 1
ATOM 1657 N N . ALA B 1 42 ? 0.887 3.34 1.8 1 98.5 42 ALA B N 1
ATOM 1658 C CA . ALA B 1 42 ? 0.547 2.139 2.559 1 98.5 42 ALA B CA 1
ATOM 1659 C C . ALA B 1 42 ? -0.265 2.488 3.803 1 98.5 42 ALA B C 1
ATOM 1661 O O . ALA B 1 42 ? -1.293 1.863 4.074 1 98.5 42 ALA B O 1
ATOM 1662 N N . VAL B 1 43 ? 0.148 3.496 4.504 1 98.81 43 VAL B N 1
ATOM 1663 C CA . VAL B 1 43 ? -0.556 3.945 5.703 1 98.81 43 VAL B CA 1
ATOM 1664 C C . VAL B 1 43 ? -1.959 4.418 5.328 1 98.81 43 VAL B C 1
ATOM 1666 O O . VAL B 1 43 ? -2.936 4.074 6 1 98.81 43 VAL B O 1
ATOM 1669 N N . ALA B 1 44 ? -2.062 5.168 4.277 1 98.75 44 ALA B N 1
ATOM 1670 C CA . ALA B 1 44 ? -3.348 5.707 3.84 1 98.75 44 ALA B CA 1
ATOM 1671 C C . ALA B 1 44 ? -4.332 4.586 3.518 1 98.75 44 ALA B C 1
ATOM 1673 O O . ALA B 1 44 ? -5.492 4.633 3.932 1 98.75 44 ALA B O 1
ATOM 1674 N N . ARG B 1 45 ? -3.873 3.611 2.822 1 98.44 45 ARG B N 1
ATOM 1675 C CA . ARG B 1 45 ? -4.742 2.523 2.379 1 98.44 45 ARG B CA 1
ATOM 1676 C C . ARG B 1 45 ? -5.172 1.653 3.555 1 98.44 45 ARG B C 1
ATOM 1678 O O . ARG B 1 45 ? -6.348 1.308 3.682 1 98.44 45 ARG B O 1
ATOM 1685 N N . ILE B 1 46 ? -4.262 1.346 4.422 1 98.44 46 ILE B N 1
ATOM 1686 C CA . ILE B 1 46 ? -4.594 0.566 5.609 1 98.44 46 ILE B CA 1
ATOM 1687 C C . ILE B 1 46 ? -5.543 1.365 6.5 1 98.44 46 ILE B C 1
ATOM 1689 O O . ILE B 1 46 ? -6.539 0.83 6.996 1 98.44 46 ILE B O 1
ATOM 1693 N N . ALA B 1 47 ? -5.254 2.65 6.656 1 98.69 47 ALA B N 1
ATOM 1694 C CA . ALA B 1 47 ? -6.113 3.51 7.465 1 98.69 47 ALA B CA 1
ATOM 1695 C C . ALA B 1 47 ? -7.52 3.582 6.883 1 98.69 47 ALA B C 1
ATOM 1697 O O . ALA B 1 47 ? -8.5 3.637 7.625 1 98.69 47 ALA B O 1
ATOM 1698 N N . SER B 1 48 ? -7.609 3.631 5.57 1 97.81 48 SER B N 1
ATOM 1699 C CA . SER B 1 48 ? -8.914 3.648 4.918 1 97.81 48 SER B CA 1
ATOM 1700 C C . SER B 1 48 ? -9.711 2.389 5.238 1 97.81 48 SER B C 1
ATOM 1702 O O . SER B 1 48 ? -10.906 2.463 5.543 1 97.81 48 SER B O 1
ATOM 1704 N N . ILE B 1 49 ? -9.078 1.26 5.168 1 97.12 49 ILE B N 1
ATOM 1705 C CA . ILE B 1 49 ? -9.719 -0.014 5.473 1 97.12 49 ILE B CA 1
ATOM 1706 C C . ILE B 1 49 ? -10.156 -0.034 6.938 1 97.12 49 ILE B C 1
ATOM 1708 O O . ILE B 1 49 ? -11.32 -0.304 7.242 1 97.12 49 ILE B O 1
ATOM 1712 N N . LYS B 1 50 ? -9.242 0.364 7.816 1 97.44 50 LYS B N 1
ATOM 1713 C CA . LYS B 1 50 ? -9.516 0.304 9.25 1 97.44 50 LYS B CA 1
ATOM 1714 C C . LYS B 1 50 ? -10.602 1.295 9.641 1 97.44 50 LYS B C 1
ATOM 1716 O O . LYS B 1 50 ? -11.453 0.988 10.477 1 97.44 50 LYS B O 1
ATOM 1721 N N . ALA B 1 51 ? -10.516 2.48 9.102 1 97.75 51 ALA B N 1
ATOM 1722 C CA . ALA B 1 51 ? -11.539 3.477 9.406 1 97.75 51 ALA B CA 1
ATOM 1723 C C . ALA B 1 51 ? -12.922 2.98 9.008 1 97.75 51 ALA B C 1
ATOM 1725 O O . ALA B 1 51 ? -13.883 3.129 9.773 1 97.75 51 ALA B O 1
ATOM 1726 N N . THR B 1 52 ? -12.984 2.389 7.848 1 95.25 52 THR B N 1
ATOM 1727 C CA . THR B 1 52 ? -14.25 1.838 7.371 1 95.25 52 THR B CA 1
ATOM 1728 C C . THR B 1 52 ? -14.734 0.72 8.289 1 95.25 52 THR B C 1
ATOM 1730 O O . THR B 1 52 ? -15.914 0.676 8.656 1 95.25 52 THR B O 1
ATOM 1733 N N . GLU B 1 53 ? -13.867 -0.174 8.664 1 94.5 53 GLU B N 1
ATOM 1734 C CA . GLU B 1 53 ? -14.203 -1.295 9.531 1 94.5 53 GLU B CA 1
ATOM 1735 C C . GLU B 1 53 ? -14.695 -0.807 10.891 1 94.5 53 GLU B C 1
ATOM 1737 O O . GLU B 1 53 ? -15.555 -1.439 11.508 1 94.5 53 GLU B O 1
ATOM 1742 N N . ALA B 1 54 ? -14.125 0.322 11.305 1 96.5 54 ALA B N 1
ATOM 1743 C CA . ALA B 1 54 ? -14.477 0.872 12.609 1 96.5 54 ALA B CA 1
ATOM 1744 C C . ALA B 1 54 ? -15.766 1.686 12.539 1 96.5 54 ALA B C 1
ATOM 1746 O O . ALA B 1 54 ? -16.281 2.152 13.562 1 96.5 54 ALA B O 1
ATOM 1747 N N . GLY B 1 55 ? -16.234 1.942 11.359 1 95.94 55 GLY B N 1
ATOM 1748 C CA . GLY B 1 55 ? -17.5 2.635 11.188 1 95.94 55 GLY B CA 1
ATOM 1749 C C . GLY B 1 55 ? -17.359 4.145 11.109 1 95.94 55 GLY B C 1
ATOM 1750 O O . GLY B 1 55 ? -18.344 4.879 11.227 1 95.94 55 GLY B O 1
ATOM 1751 N N . PHE B 1 56 ? -16.109 4.594 10.922 1 96.44 56 PHE B N 1
ATOM 1752 C CA . PHE B 1 56 ? -15.906 6.031 10.773 1 96.44 56 PHE B CA 1
ATOM 1753 C C . PHE B 1 56 ? -16.438 6.516 9.43 1 96.44 56 PHE B C 1
ATOM 1755 O O . PHE B 1 56 ? -16.297 5.832 8.414 1 96.44 56 PHE B O 1
ATOM 1762 N N . LYS B 1 57 ? -17.141 7.637 9.5 1 94.88 57 LYS B N 1
ATOM 1763 C CA . LYS B 1 57 ? -17.594 8.297 8.281 1 94.88 57 LYS B CA 1
ATOM 1764 C C . LYS B 1 57 ? -16.656 9.43 7.887 1 94.88 57 LYS B C 1
ATOM 1766 O O . LYS B 1 57 ? -17.047 10.602 7.957 1 94.88 57 LYS B O 1
ATOM 1771 N N . LEU B 1 58 ? -15.484 9.141 7.438 1 95.94 58 LEU B N 1
ATOM 1772 C CA . LEU B 1 58 ? -14.453 10.078 7.031 1 95.94 58 LEU B CA 1
ATOM 1773 C C . LEU B 1 58 ? -14.141 9.945 5.543 1 95.94 58 LEU B C 1
ATOM 1775 O O . LEU B 1 58 ? -14.164 8.844 5 1 95.94 58 LEU B O 1
ATOM 1779 N N . SER B 1 59 ? -13.938 11.07 4.969 1 96.69 59 SER B N 1
ATOM 1780 C CA . SER B 1 59 ? -13.586 11.023 3.553 1 96.69 59 SER B CA 1
ATOM 1781 C C . SER B 1 59 ? -12.188 10.445 3.346 1 96.69 59 SER B C 1
ATOM 1783 O O . SER B 1 59 ? -11.305 10.625 4.188 1 96.69 59 SER B O 1
ATOM 1785 N N . ARG B 1 60 ? -12.031 9.766 2.258 1 97.25 60 ARG B N 1
ATOM 1786 C CA . ARG B 1 60 ? -10.703 9.273 1.898 1 97.25 60 ARG B CA 1
ATOM 1787 C C . ARG B 1 60 ? -9.719 10.43 1.746 1 97.25 60 ARG B C 1
ATOM 1789 O O . ARG B 1 60 ? -8.531 10.281 2.057 1 97.25 60 ARG B O 1
ATOM 1796 N N . ASP B 1 61 ? -10.234 11.562 1.267 1 98.38 61 ASP B N 1
ATOM 1797 C CA . ASP B 1 61 ? -9.406 12.758 1.127 1 98.38 61 ASP B CA 1
ATOM 1798 C C . ASP B 1 61 ? -8.766 13.141 2.459 1 98.38 61 ASP B C 1
ATOM 1800 O O . ASP B 1 61 ? -7.574 13.461 2.512 1 98.38 61 ASP B O 1
ATOM 1804 N N . LEU B 1 62 ? -9.539 13.094 3.5 1 98.62 62 LEU B N 1
ATOM 1805 C CA . LEU B 1 62 ? -9.047 13.406 4.836 1 98.62 62 LEU B CA 1
ATOM 1806 C C . LEU B 1 62 ? -8.031 12.367 5.301 1 98.62 62 LEU B C 1
ATOM 1808 O O . LEU B 1 62 ? -6.977 12.719 5.84 1 98.62 62 LEU B O 1
ATOM 1812 N N . ILE B 1 63 ? -8.289 11.102 5.039 1 98.75 63 ILE B N 1
ATOM 1813 C CA . ILE B 1 63 ? -7.426 10.016 5.484 1 98.75 63 ILE B CA 1
ATOM 1814 C C . ILE B 1 63 ? -6.086 10.086 4.758 1 98.75 63 ILE B C 1
ATOM 1816 O O . ILE B 1 63 ? -5.027 10.023 5.387 1 98.75 63 ILE B O 1
ATOM 1820 N N . TYR B 1 64 ? -6.102 10.227 3.479 1 98.81 64 TYR B N 1
ATOM 1821 C CA . TYR B 1 64 ? -4.875 10.266 2.691 1 98.81 64 TYR B CA 1
ATOM 1822 C C . TYR B 1 64 ? -4.051 11.508 3.027 1 98.81 64 TYR B C 1
ATOM 1824 O O . TYR B 1 64 ? -2.826 11.438 3.125 1 98.81 64 TYR B O 1
ATOM 1832 N N . THR B 1 65 ? -4.746 12.617 3.191 1 98.88 65 THR B N 1
ATOM 1833 C CA . THR B 1 65 ? -4.039 13.836 3.582 1 98.88 65 THR B CA 1
ATOM 1834 C C . THR B 1 65 ? -3.318 13.641 4.914 1 98.88 65 THR B C 1
ATOM 1836 O O . THR B 1 65 ? -2.15 14.008 5.051 1 98.88 65 THR B O 1
ATOM 1839 N N . THR B 1 66 ? -3.986 13.039 5.836 1 98.94 66 THR B N 1
ATOM 1840 C CA . THR B 1 66 ? -3.387 12.766 7.137 1 98.94 66 THR B CA 1
ATOM 1841 C C . THR B 1 66 ? -2.158 11.867 6.984 1 98.94 66 THR B C 1
ATOM 1843 O O . THR B 1 66 ? -1.122 12.117 7.605 1 98.94 66 THR B O 1
ATOM 1846 N N . ALA B 1 67 ? -2.27 10.859 6.16 1 98.94 67 ALA B N 1
ATOM 1847 C CA . ALA B 1 67 ? -1.172 9.922 5.93 1 98.94 67 ALA B CA 1
ATOM 1848 C C . ALA B 1 67 ? 0.036 10.633 5.328 1 98.94 67 ALA B C 1
ATOM 1850 O O . ALA B 1 67 ? 1.177 10.375 5.715 1 98.94 67 ALA B O 1
ATOM 1851 N N . LEU B 1 68 ? -0.212 11.539 4.379 1 98.88 68 LEU B N 1
ATOM 1852 C CA . LEU B 1 68 ? 0.881 12.266 3.744 1 98.88 68 LEU B CA 1
ATOM 1853 C C . LEU B 1 68 ? 1.585 13.172 4.746 1 98.88 68 LEU B C 1
ATOM 1855 O O . LEU B 1 68 ? 2.795 13.398 4.645 1 98.88 68 LEU B O 1
ATOM 1859 N N . LEU B 1 69 ? 0.877 13.633 5.75 1 98.94 69 LEU B N 1
ATOM 1860 C CA . LEU B 1 69 ? 1.388 14.68 6.633 1 98.94 69 LEU B CA 1
ATOM 1861 C C . LEU B 1 69 ? 2.035 14.07 7.875 1 98.94 69 LEU B C 1
ATOM 1863 O O . LEU B 1 69 ? 2.854 14.719 8.531 1 98.94 69 LEU B O 1
ATOM 1867 N N . HIS B 1 70 ? 1.725 12.852 8.219 1 98.94 70 HIS B N 1
ATOM 1868 C CA . HIS B 1 70 ? 1.955 12.398 9.586 1 98.94 70 HIS B CA 1
ATOM 1869 C C . HIS B 1 70 ? 3.445 12.336 9.898 1 98.94 70 HIS B C 1
ATOM 1871 O O . HIS B 1 70 ? 3.85 12.539 11.047 1 98.94 70 HIS B O 1
ATOM 1877 N N . ASP B 1 71 ? 4.246 12.109 8.891 1 98.75 71 ASP B N 1
ATOM 1878 C CA . ASP B 1 71 ? 5.668 11.883 9.125 1 98.75 71 ASP B CA 1
ATOM 1879 C C . ASP B 1 71 ? 6.512 13.023 8.555 1 98.75 71 ASP B C 1
ATOM 1881 O O . ASP B 1 71 ? 7.738 12.922 8.484 1 98.75 71 ASP B O 1
ATOM 1885 N N . ILE B 1 72 ? 5.953 14.156 8.125 1 98.81 72 ILE B N 1
ATOM 1886 C CA . ILE B 1 72 ? 6.695 15.18 7.402 1 98.81 72 ILE B CA 1
ATOM 1887 C C . ILE B 1 72 ? 7.73 15.812 8.328 1 98.81 72 ILE B C 1
ATOM 1889 O O . ILE B 1 72 ? 8.648 16.5 7.871 1 98.81 72 ILE B O 1
ATOM 1893 N N . GLY B 1 73 ? 7.57 15.648 9.602 1 98.81 73 GLY B N 1
ATOM 1894 C CA . GLY B 1 73 ? 8.508 16.172 10.578 1 98.81 73 GLY B CA 1
ATOM 1895 C C . GLY B 1 73 ? 9.703 15.273 10.812 1 98.81 73 GLY B C 1
ATOM 1896 O O . GLY B 1 73 ? 10.555 15.562 11.664 1 98.81 73 GLY B O 1
ATOM 1897 N N . ARG B 1 74 ? 9.852 14.156 10.133 1 98.75 74 ARG B N 1
ATOM 1898 C CA . ARG B 1 74 ? 10.953 13.211 10.32 1 98.75 74 ARG B CA 1
ATOM 1899 C C . ARG B 1 74 ? 12.297 13.898 10.102 1 98.75 74 ARG B C 1
ATOM 1901 O O . ARG B 1 74 ? 13.266 13.609 10.812 1 98.75 74 ARG B O 1
ATOM 1908 N N . PHE B 1 75 ? 12.359 14.766 9.07 1 98.69 75 PHE B N 1
ATOM 1909 C CA . PHE B 1 75 ? 13.633 15.43 8.82 1 98.69 75 PHE B CA 1
ATOM 1910 C C . PHE B 1 75 ? 14.031 16.297 10 1 98.69 75 PHE B C 1
ATOM 1912 O O . PHE B 1 75 ? 15.219 16.422 10.312 1 98.69 75 PHE B O 1
ATOM 1919 N N . VAL B 1 76 ? 13.078 16.922 10.703 1 98.81 76 VAL B N 1
ATOM 1920 C CA . VAL B 1 76 ? 13.352 17.719 11.891 1 98.81 76 VAL B CA 1
ATOM 1921 C C . VAL B 1 76 ? 13.914 16.828 13 1 98.81 76 VAL B C 1
ATOM 1923 O O . VAL B 1 76 ? 14.883 17.203 13.664 1 98.81 76 VAL B O 1
ATOM 1926 N N . GLN B 1 77 ? 13.281 15.672 13.156 1 98.56 77 GLN B N 1
ATOM 1927 C CA . GLN B 1 77 ? 13.781 14.727 14.141 1 98.56 77 GLN B CA 1
ATOM 1928 C C . GLN B 1 77 ? 15.234 14.344 13.852 1 98.56 77 GLN B C 1
ATOM 1930 O O . GLN B 1 77 ? 16.047 14.227 14.773 1 98.56 77 GLN B O 1
ATOM 1935 N N . TYR B 1 78 ? 15.594 14.148 12.586 1 98.06 78 TYR B N 1
ATOM 1936 C CA . TYR B 1 78 ? 16.969 13.828 12.195 1 98.06 78 TYR B CA 1
ATOM 1937 C C . TYR B 1 78 ? 17.906 14.984 12.516 1 98.06 78 TYR B C 1
ATOM 1939 O O . TYR B 1 78 ? 19.062 14.766 12.906 1 98.06 78 TYR B O 1
ATOM 1947 N N . GLN B 1 79 ? 17.391 16.156 12.406 1 98.12 79 GLN B N 1
ATOM 1948 C CA . GLN B 1 79 ? 18.25 17.344 12.492 1 98.12 79 GLN B CA 1
ATOM 1949 C C . GLN B 1 79 ? 18.422 17.781 13.938 1 98.12 79 GLN B C 1
ATOM 1951 O O . GLN B 1 79 ? 19.516 18.203 14.336 1 98.12 79 GLN B O 1
ATOM 1956 N N . ASP B 1 80 ? 17.391 17.719 14.789 1 97.88 80 ASP B N 1
ATOM 1957 C CA . ASP B 1 80 ? 17.547 18.312 16.109 1 97.88 80 ASP B CA 1
ATOM 1958 C C . ASP B 1 80 ? 16.891 17.438 17.188 1 97.88 80 ASP B C 1
ATOM 1960 O O . ASP B 1 80 ? 16.672 17.891 18.312 1 97.88 80 ASP B O 1
ATOM 1964 N N . LYS B 1 81 ? 16.359 16.344 16.906 1 98 81 LYS B N 1
ATOM 1965 C CA . LYS B 1 81 ? 15.883 15.297 17.812 1 98 81 LYS B CA 1
ATOM 1966 C C . LYS B 1 81 ? 14.469 15.594 18.297 1 98 81 LYS B C 1
ATOM 1968 O O . LYS B 1 81 ? 13.93 14.859 19.125 1 98 81 LYS B O 1
ATOM 1973 N N . THR B 1 82 ? 13.914 16.656 17.703 1 98.56 82 THR B N 1
ATOM 1974 C CA . THR B 1 82 ? 12.5 16.859 18 1 98.56 82 THR B CA 1
ATOM 1975 C C . THR B 1 82 ? 11.664 15.664 17.562 1 98.56 82 THR B C 1
ATOM 1977 O O . THR B 1 82 ? 11.797 15.188 16.438 1 98.56 82 THR B O 1
ATOM 1980 N N . PRO B 1 83 ? 10.852 15.148 18.516 1 98.62 83 PRO B N 1
ATOM 1981 C CA . PRO B 1 83 ? 9.984 14.055 18.078 1 98.62 83 PRO B CA 1
ATOM 1982 C C . PRO B 1 83 ? 9.18 14.414 16.828 1 98.62 83 PRO B C 1
ATOM 1984 O O . PRO B 1 83 ? 8.609 15.508 16.75 1 98.62 83 PRO B O 1
ATOM 1987 N N . HIS B 1 84 ? 9.125 13.453 15.852 1 98.75 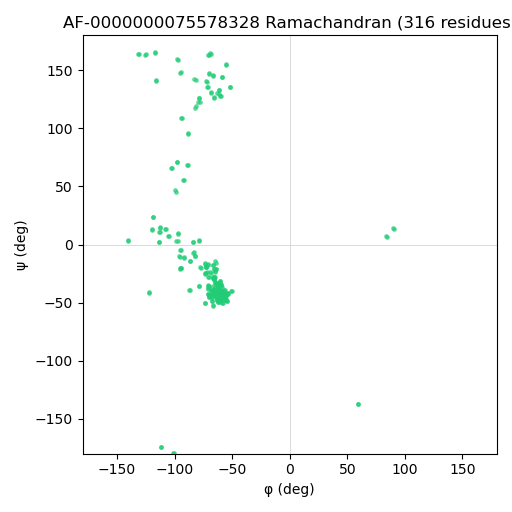84 HIS B N 1
ATOM 1988 C CA . HIS B 1 84 ? 8.578 13.82 14.555 1 98.75 84 HIS B CA 1
ATOM 1989 C C . HIS B 1 84 ? 7.074 14.047 14.633 1 98.75 84 HIS B C 1
ATOM 1991 O O . HIS B 1 84 ? 6.508 14.789 13.828 1 98.75 84 HIS B O 1
ATOM 1997 N N . GLU B 1 85 ? 6.344 13.367 15.602 1 98.81 85 GLU B N 1
ATOM 1998 C CA . GLU B 1 85 ? 4.91 13.617 15.695 1 98.81 85 GLU B CA 1
ATOM 1999 C C . GLU B 1 85 ? 4.625 15.062 16.109 1 98.81 85 GLU B C 1
ATOM 2001 O O . GLU B 1 85 ? 3.627 15.648 15.68 1 98.81 85 GLU B O 1
ATOM 2006 N N . ILE B 1 86 ? 5.496 15.625 16.906 1 98.81 86 ILE B N 1
ATOM 2007 C CA . ILE B 1 86 ? 5.367 17.016 17.328 1 98.81 86 ILE B CA 1
ATOM 2008 C C . ILE B 1 86 ? 5.73 17.938 16.172 1 98.81 86 ILE B C 1
ATOM 2010 O O . ILE B 1 86 ? 4.984 18.859 15.844 1 98.81 86 ILE B O 1
ATOM 2014 N N . ALA B 1 87 ? 6.891 17.672 15.562 1 98.88 87 ALA B N 1
ATOM 2015 C CA . ALA B 1 87 ? 7.34 18.484 14.438 1 98.88 87 ALA B CA 1
ATOM 2016 C C . ALA B 1 87 ? 6.328 18.453 13.289 1 98.88 87 ALA B C 1
ATOM 2018 O O . ALA B 1 87 ? 6.02 19.484 12.695 1 98.88 87 ALA B O 1
ATOM 2019 N N . SER B 1 88 ? 5.805 17.281 13.008 1 98.94 88 SER B N 1
ATOM 2020 C CA . SER B 1 88 ? 4.828 17.125 11.93 1 98.94 88 SER B CA 1
ATOM 2021 C C . SER B 1 88 ? 3.559 17.922 12.219 1 98.94 88 SER B C 1
ATOM 2023 O O . SER B 1 88 ? 2.99 18.547 11.32 1 98.94 88 SER B O 1
ATOM 2025 N N . HIS B 1 89 ? 3.125 17.828 13.461 1 98.88 89 HIS B N 1
ATOM 2026 C CA . HIS B 1 89 ? 1.946 18.578 13.867 1 98.88 89 HIS B CA 1
ATOM 2027 C C . HIS B 1 89 ? 2.119 20.062 13.578 1 98.88 89 HIS B C 1
ATOM 2029 O O . HIS B 1 89 ? 1.245 20.688 12.977 1 98.88 89 HIS B O 1
ATOM 2035 N N . HIS B 1 90 ? 3.211 20.609 13.922 1 98.75 90 HIS B N 1
ATOM 2036 C CA . HIS B 1 90 ? 3.467 22.031 13.742 1 98.75 90 HIS B CA 1
ATOM 2037 C C . HIS B 1 90 ? 3.564 22.391 12.266 1 98.75 90 HIS B C 1
ATOM 2039 O O . HIS B 1 90 ? 2.969 23.375 11.82 1 98.75 90 HIS B O 1
ATOM 2045 N N . LEU B 1 91 ? 4.289 21.609 11.484 1 98.88 91 LEU B N 1
ATOM 2046 C CA . LEU B 1 91 ? 4.5 21.875 10.062 1 98.88 91 LEU B CA 1
ATOM 2047 C C . LEU B 1 91 ? 3.191 21.75 9.289 1 98.88 91 LEU B C 1
ATOM 2049 O O . LEU B 1 91 ? 2.979 22.469 8.305 1 98.88 91 LEU B O 1
ATOM 2053 N N . ALA B 1 92 ? 2.301 20.891 9.781 1 98.88 92 ALA B N 1
ATOM 2054 C CA . ALA B 1 92 ? 1.07 20.578 9.062 1 98.88 92 ALA B CA 1
ATOM 2055 C C . ALA B 1 92 ? 0.081 21.75 9.148 1 98.88 92 ALA B C 1
ATOM 2057 O O . ALA B 1 92 ? -0.764 21.906 8.266 1 98.88 92 ALA B O 1
ATOM 2058 N N . ILE B 1 93 ? 0.168 22.578 10.164 1 98.75 93 ILE B N 1
ATOM 2059 C CA . ILE B 1 93 ? -0.796 23.641 10.406 1 98.75 93 ILE B CA 1
ATOM 2060 C C . ILE B 1 93 ? -0.855 24.562 9.203 1 98.75 93 ILE B C 1
ATOM 2062 O O . ILE B 1 93 ? -1.933 24.828 8.656 1 98.75 93 ILE B O 1
ATOM 2066 N N . SER B 1 94 ? 0.244 25.031 8.727 1 97.94 94 SER B N 1
ATOM 2067 C CA . SER B 1 94 ? 0.277 25.984 7.617 1 97.94 94 SER B CA 1
ATOM 2068 C C . SER B 1 94 ? -0.147 25.312 6.312 1 97.94 94 SER B C 1
ATOM 2070 O O . SER B 1 94 ? -0.785 25.953 5.469 1 97.94 94 SER B O 1
ATOM 2072 N N . LEU B 1 95 ? 0.206 24.062 6.137 1 98.81 95 LEU B N 1
ATOM 2073 C CA . LEU B 1 95 ? -0.16 23.344 4.922 1 98.81 95 LEU B CA 1
ATOM 2074 C C . LEU B 1 95 ? -1.67 23.141 4.844 1 98.81 95 LEU B C 1
ATOM 2076 O O . LEU B 1 95 ? -2.26 23.25 3.766 1 98.81 95 LEU B O 1
ATOM 2080 N N . LEU B 1 96 ? -2.264 22.922 6 1 98.75 96 LEU B N 1
ATOM 2081 C CA . LEU B 1 96 ? -3.697 22.656 6.051 1 98.75 96 LEU B CA 1
ATOM 2082 C C . LEU B 1 96 ? -4.496 23.922 5.762 1 98.75 96 LEU B C 1
ATOM 2084 O O . LEU B 1 96 ? -5.625 23.859 5.277 1 98.75 96 LEU B O 1
ATOM 2088 N N . GLU B 1 97 ? -3.896 25.062 5.996 1 97.38 97 GLU B N 1
ATOM 2089 C CA . GLU B 1 97 ? -4.562 26.344 5.738 1 97.38 97 GLU B CA 1
ATOM 2090 C C . GLU B 1 97 ? -4.863 26.516 4.254 1 97.38 97 GLU B C 1
ATOM 2092 O O . GLU B 1 97 ? -5.777 27.25 3.885 1 97.38 97 GLU B O 1
ATOM 2097 N N . ASN B 1 98 ? -4.156 25.797 3.4 1 95.88 98 ASN B N 1
ATOM 2098 C CA . ASN B 1 98 ? -4.312 25.922 1.955 1 95.88 98 ASN B CA 1
ATOM 2099 C C . ASN B 1 98 ? -5.238 24.844 1.401 1 95.88 98 ASN B C 1
ATOM 2101 O O . ASN B 1 98 ? -5.324 24.656 0.187 1 95.88 98 ASN B O 1
ATOM 2105 N N . LEU B 1 99 ? -5.891 24.125 2.275 1 98.38 99 LEU B N 1
ATOM 2106 C CA . LEU B 1 99 ? -6.777 23.047 1.863 1 98.38 99 LEU B CA 1
ATOM 2107 C C . LEU B 1 99 ? -8.219 23.344 2.273 1 98.38 99 LEU B C 1
ATOM 2109 O O . LEU B 1 99 ? -8.461 24.219 3.1 1 98.38 99 LE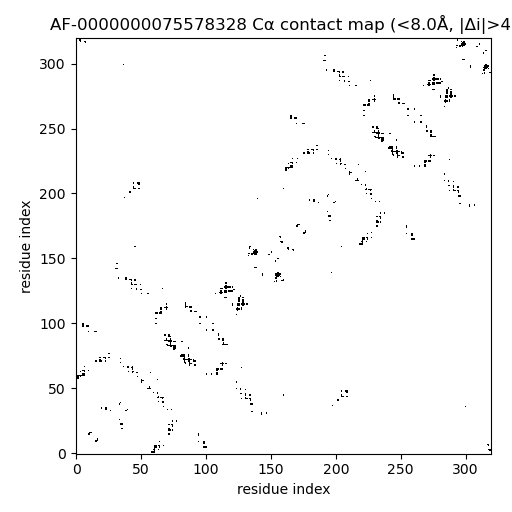U B O 1
ATOM 2113 N N . ALA B 1 100 ? -9.141 22.609 1.702 1 98 100 ALA B N 1
ATOM 2114 C CA . ALA B 1 100 ? -10.562 22.891 1.885 1 98 100 ALA B CA 1
ATOM 2115 C C . ALA B 1 100 ? -11.172 21.984 2.943 1 98 100 ALA B C 1
ATOM 2117 O O . ALA B 1 100 ? -12.25 21.422 2.742 1 98 100 ALA B O 1
ATOM 2118 N N . PHE B 1 101 ? -10.555 21.797 4.035 1 98.19 101 PHE B N 1
ATOM 2119 C CA . PHE B 1 101 ? -11.102 21.062 5.172 1 98.19 101 PHE B CA 1
ATOM 2120 C C . PHE B 1 101 ? -11.766 22.016 6.164 1 98.19 101 PHE B C 1
ATOM 2122 O O . PHE B 1 101 ? -11.352 23.172 6.305 1 98.19 101 PHE B O 1
ATOM 2129 N N . THR B 1 102 ? -12.773 21.547 6.824 1 98.12 102 THR B N 1
ATOM 2130 C CA . THR B 1 102 ? -13.391 22.312 7.902 1 98.12 102 THR B CA 1
ATOM 2131 C C . THR B 1 102 ? -12.477 22.375 9.117 1 98.12 102 THR B C 1
ATOM 2133 O O . THR B 1 102 ? -11.5 21.609 9.203 1 98.12 102 THR B O 1
ATOM 2136 N N . GLY B 1 103 ? -12.734 23.312 10.047 1 98 103 GLY B N 1
ATOM 2137 C CA . GLY B 1 103 ? -11.984 23.375 11.297 1 98 103 GLY B CA 1
ATOM 2138 C C . GLY B 1 103 ? -11.984 22.062 12.055 1 98 103 GLY B C 1
ATOM 2139 O O . GLY B 1 103 ? -10.961 21.656 12.602 1 98 103 GLY B O 1
ATOM 2140 N N . ALA B 1 104 ? -13.133 21.422 12.086 1 98.12 104 ALA B N 1
ATOM 2141 C CA . ALA B 1 104 ? -13.258 20.125 12.773 1 98.12 104 ALA B CA 1
ATOM 2142 C C . ALA B 1 104 ? -12.391 19.062 12.102 1 98.12 104 ALA B C 1
ATOM 2144 O O . ALA B 1 104 ? -11.766 18.25 12.773 1 98.12 104 ALA B O 1
ATOM 2145 N N . GLU B 1 105 ? -12.375 19.062 10.773 1 98.5 105 GLU B N 1
ATOM 2146 C CA . GLU B 1 105 ? -11.547 18.109 10.031 1 98.5 105 GLU B CA 1
ATOM 2147 C C . GLU B 1 105 ? -10.062 18.391 10.258 1 98.5 105 GLU B C 1
ATOM 2149 O O . GLU B 1 105 ? -9.273 17.453 10.438 1 98.5 105 GLU B O 1
ATOM 2154 N N . ASN B 1 106 ? -9.711 19.656 10.25 1 98.75 106 ASN B N 1
ATOM 2155 C CA . ASN B 1 106 ? -8.336 20.031 10.547 1 98.75 106 ASN B CA 1
ATOM 2156 C C . ASN B 1 106 ? -7.898 19.531 11.922 1 98.75 106 ASN B C 1
ATOM 2158 O O . ASN B 1 106 ? -6.793 19.016 12.078 1 98.75 106 ASN B O 1
ATOM 2162 N N . LYS B 1 107 ? -8.742 19.734 12.828 1 98.62 107 LYS B N 1
ATOM 2163 C CA . LYS B 1 107 ? -8.438 19.281 14.18 1 98.62 107 LYS B CA 1
ATOM 2164 C C . LYS B 1 107 ? -8.25 17.766 14.219 1 98.62 107 LYS B C 1
ATOM 2166 O O . LYS B 1 107 ? -7.348 17.266 14.898 1 98.62 107 LYS B O 1
ATOM 2171 N N . LEU B 1 108 ? -9.133 17.031 13.562 1 98.62 108 LEU B N 1
ATOM 2172 C CA . LEU B 1 108 ? -9.031 15.586 13.492 1 98.62 108 LEU B CA 1
ATOM 2173 C C . LEU B 1 108 ? -7.699 15.156 12.891 1 98.62 108 LEU B C 1
ATOM 2175 O O . LEU B 1 108 ? -7.047 14.242 13.406 1 98.62 108 LEU B O 1
ATOM 2179 N N . ILE B 1 109 ? -7.285 15.781 11.805 1 98.94 109 ILE B N 1
ATOM 2180 C CA . ILE B 1 109 ? -6.031 15.484 11.125 1 98.94 109 ILE B CA 1
ATOM 2181 C C . ILE B 1 109 ? -4.859 15.766 12.07 1 98.94 109 ILE B C 1
ATOM 2183 O O . ILE B 1 109 ? -3.996 14.906 12.266 1 98.94 109 ILE B O 1
ATOM 2187 N N . LEU B 1 110 ? -4.883 16.922 12.664 1 98.94 110 LEU B N 1
ATOM 2188 C CA . LEU B 1 110 ? -3.773 17.344 13.508 1 98.94 110 LEU B CA 1
ATOM 2189 C C . LEU B 1 110 ? -3.67 16.453 14.75 1 98.94 110 LEU B C 1
ATOM 2191 O O . LEU B 1 110 ? -2.568 16.141 15.195 1 98.94 110 LEU B O 1
ATOM 2195 N N . ASP B 1 111 ? -4.781 16.078 15.305 1 98.88 111 ASP B N 1
ATOM 2196 C CA . ASP B 1 111 ? -4.777 15.172 16.453 1 98.88 111 ASP B CA 1
ATOM 2197 C C . ASP B 1 111 ? -4.176 13.82 16.062 1 98.88 111 ASP B C 1
ATOM 2199 O O . ASP B 1 111 ? -3.406 13.234 16.828 1 98.88 111 ASP B O 1
ATOM 2203 N N . ALA B 1 112 ? -4.578 13.305 14.945 1 98.94 112 ALA B N 1
ATOM 2204 C CA . ALA B 1 112 ? -4.047 12.023 14.484 1 98.94 112 ALA B CA 1
ATOM 2205 C C . ALA B 1 112 ? -2.535 12.102 14.281 1 98.94 112 ALA B C 1
ATOM 2207 O O . ALA B 1 112 ? -1.809 11.172 14.648 1 98.94 112 ALA B O 1
ATOM 2208 N N . ILE B 1 113 ? -2.066 13.203 13.695 1 98.94 113 ILE B N 1
ATOM 2209 C CA . ILE B 1 113 ? -0.639 13.398 13.477 1 98.94 113 ILE B CA 1
ATOM 2210 C C . ILE B 1 113 ? 0.094 13.422 14.812 1 98.94 113 ILE B C 1
ATOM 2212 O O . ILE B 1 113 ? 1.084 12.711 15 1 98.94 113 ILE B O 1
ATOM 2216 N N . ARG B 1 114 ? -0.409 14.117 15.734 1 98.75 114 ARG B N 1
ATOM 2217 C CA . ARG B 1 114 ? 0.221 14.305 17.031 1 98.75 114 ARG B CA 1
ATOM 2218 C C . ARG B 1 114 ? 0.27 12.992 17.812 1 98.75 114 ARG B C 1
ATOM 2220 O O . ARG B 1 114 ? 1.216 12.742 18.562 1 98.75 114 ARG B O 1
ATOM 2227 N N . ASN B 1 115 ? -0.665 12.141 17.562 1 98.69 115 ASN B N 1
ATOM 2228 C CA . ASN B 1 115 ? -0.831 10.977 18.422 1 98.69 115 ASN B CA 1
ATOM 2229 C C . ASN B 1 115 ? -0.494 9.68 17.688 1 98.69 115 ASN B C 1
ATOM 2231 O O . ASN B 1 115 ? -0.772 8.594 18.203 1 98.69 115 ASN B O 1
ATOM 2235 N N . HIS B 1 116 ? 0.159 9.719 16.547 1 98.56 116 HIS B N 1
ATOM 2236 C CA . HIS B 1 116 ? 0.293 8.492 15.766 1 98.56 116 HIS B CA 1
ATOM 2237 C C . HIS B 1 116 ? 1.392 7.598 16.328 1 98.56 116 HIS B C 1
ATOM 2239 O O . HIS B 1 116 ? 1.623 6.496 15.82 1 98.56 116 HIS B O 1
ATOM 2245 N N . ARG B 1 117 ? 1.953 8.062 17.438 1 97.94 117 ARG B N 1
ATOM 2246 C CA . ARG B 1 117 ? 2.916 7.211 18.125 1 97.94 117 ARG B CA 1
ATOM 2247 C C . ARG B 1 117 ? 2.389 6.777 19.484 1 97.94 117 ARG B C 1
ATOM 2249 O O . ARG B 1 117 ? 3.092 6.109 20.25 1 97.94 117 ARG B O 1
ATOM 2256 N N . ASN B 1 118 ? 1.21 7.176 19.781 1 98 118 ASN B N 1
ATOM 2257 C CA . ASN B 1 118 ? 0.627 6.934 21.094 1 98 118 ASN B CA 1
ATOM 2258 C C . ASN B 1 118 ? -0.211 5.66 21.109 1 98 118 ASN B C 1
ATOM 2260 O O . ASN B 1 118 ? -1.328 5.641 20.594 1 98 118 ASN B O 1
ATOM 2264 N N . PRO B 1 119 ? 0.279 4.617 21.781 1 96.69 119 PRO B N 1
ATOM 2265 C CA . PRO B 1 119 ? -0.475 3.359 21.812 1 96.69 119 PRO B CA 1
ATOM 2266 C C . PRO B 1 119 ? -1.817 3.49 22.531 1 96.69 119 PRO B C 1
ATOM 2268 O O . PRO B 1 119 ? -2.691 2.635 22.359 1 96.69 119 PRO B O 1
ATOM 2271 N N . GLN B 1 120 ? -2.031 4.535 23.25 1 97.94 120 GLN B N 1
ATOM 2272 C CA . GLN B 1 120 ? -3.27 4.73 24 1 97.94 120 GLN B CA 1
ATOM 2273 C C . GLN B 1 120 ? -4.227 5.648 23.25 1 97.94 120 GLN B C 1
ATOM 2275 O O . GLN B 1 120 ? -5.277 6.023 23.766 1 97.94 120 GLN B O 1
ATOM 2280 N N . ALA B 1 121 ? -3.766 6.023 22.047 1 98.06 121 ALA B N 1
ATOM 2281 C CA . ALA B 1 121 ? -4.629 6.887 21.234 1 98.06 121 ALA B CA 1
ATOM 2282 C C . ALA B 1 121 ? -6 6.25 21.031 1 98.06 121 ALA B C 1
ATOM 2284 O O . ALA B 1 121 ? -6.152 5.031 21.156 1 98.06 121 ALA B O 1
ATOM 2285 N N . GLN B 1 122 ? -7 7.082 20.797 1 97.81 122 GLN B N 1
ATOM 2286 C CA . GLN B 1 122 ? -8.367 6.625 20.578 1 97.81 122 GLN B CA 1
ATOM 2287 C C . GLN B 1 122 ? -8.922 7.16 19.25 1 97.81 122 GLN B C 1
ATOM 2289 O O . GLN B 1 122 ? -8.336 8.062 18.656 1 97.81 122 GLN B O 1
ATOM 2294 N N . GLY B 1 123 ? -10.016 6.504 18.844 1 97.81 123 GLY B N 1
ATOM 2295 C CA . GLY B 1 123 ? -10.703 6.988 17.656 1 97.81 123 GLY B CA 1
ATOM 2296 C C . GLY B 1 123 ? -9.82 6.996 16.422 1 97.81 123 GLY B C 1
ATOM 2297 O O . GLY B 1 123 ? -9.125 6.016 16.141 1 97.81 123 GLY B O 1
ATOM 2298 N N . PHE B 1 124 ? -9.938 8.094 15.6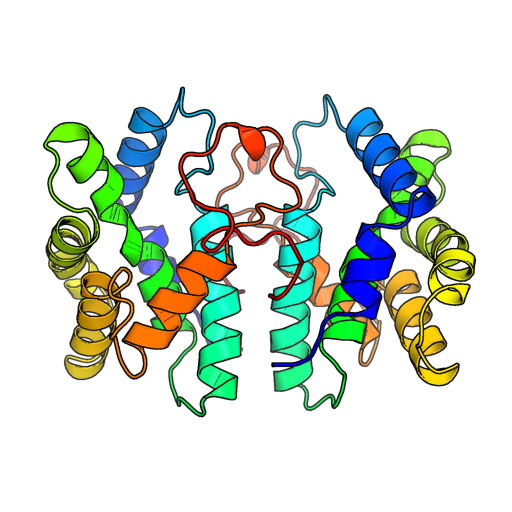48 1 98.5 124 PHE B N 1
ATOM 2299 C CA . PHE B 1 124 ? -9.203 8.219 14.398 1 98.5 124 PHE B CA 1
ATOM 2300 C C . PHE B 1 124 ? -7.699 8.195 14.648 1 98.5 124 PHE B C 1
ATOM 2302 O O . PHE B 1 124 ? -6.938 7.656 13.836 1 98.5 124 PHE B O 1
ATOM 2309 N N . SER B 1 125 ? -7.25 8.75 15.758 1 98.81 125 SER B N 1
ATOM 2310 C CA . SER B 1 125 ? -5.836 8.719 16.109 1 98.81 125 SER B CA 1
ATOM 2311 C C . SER B 1 125 ? -5.344 7.285 16.297 1 98.81 125 SER B C 1
ATOM 2313 O O . SER B 1 125 ? -4.207 6.961 15.953 1 98.81 125 SER B O 1
ATOM 2315 N N . GLN B 1 126 ? -6.172 6.434 16.844 1 98.62 126 GLN B N 1
ATOM 2316 C CA . GLN B 1 126 ? -5.805 5.031 17 1 98.62 126 GLN B CA 1
ATOM 2317 C C . GLN B 1 126 ? -5.648 4.348 15.648 1 98.62 126 GLN B C 1
ATOM 2319 O O . GLN B 1 126 ? -4.77 3.5 15.477 1 98.62 126 GLN B O 1
ATOM 2324 N N . VAL B 1 127 ? -6.539 4.695 14.727 1 98.5 127 VAL B N 1
ATOM 2325 C CA . VAL B 1 127 ? -6.449 4.164 13.367 1 98.5 127 VAL B CA 1
ATOM 2326 C C . VAL B 1 127 ? -5.066 4.453 12.789 1 98.5 127 VAL B C 1
ATOM 2328 O O . VAL B 1 127 ? -4.441 3.574 12.195 1 98.5 127 VAL B O 1
ATOM 2331 N N . PHE B 1 128 ? -4.551 5.641 13.016 1 98.75 128 PHE B N 1
ATOM 2332 C CA . PHE B 1 128 ? -3.273 6.02 12.422 1 98.75 128 PHE B CA 1
ATOM 2333 C C . PHE B 1 128 ? -2.115 5.41 13.203 1 98.75 128 PHE B C 1
ATOM 2335 O O . PHE B 1 128 ? -1.094 5.043 12.617 1 98.75 128 PHE B O 1
ATOM 2342 N N . TYR B 1 129 ? -2.238 5.309 14.508 1 98.62 129 TYR B N 1
ATOM 2343 C CA . TYR B 1 129 ? -1.242 4.57 15.273 1 98.62 129 TYR B CA 1
ATOM 2344 C C . TYR B 1 129 ? -1.075 3.156 14.734 1 98.62 129 TYR B C 1
ATOM 2346 O O . TYR B 1 129 ? 0.043 2.725 14.438 1 98.62 129 TYR B O 1
ATOM 2354 N N . GLN B 1 130 ? -2.158 2.508 14.539 1 98 130 GLN B N 1
ATOM 2355 C CA . GLN B 1 130 ? -2.141 1.122 14.078 1 98 130 GLN B CA 1
ATOM 2356 C C . GLN B 1 130 ? -1.678 1.024 12.633 1 98 130 GLN B C 1
ATOM 2358 O O . GLN B 1 130 ? -0.855 0.172 12.289 1 98 130 GLN B O 1
ATOM 2363 N N . SER B 1 131 ? -2.225 1.909 11.789 1 98.62 131 SER B N 1
ATOM 2364 C CA . SER B 1 131 ? -1.929 1.838 10.359 1 98.62 131 SER B CA 1
ATOM 2365 C C . SER B 1 131 ? -0.451 2.098 10.086 1 98.62 131 SER B C 1
ATOM 2367 O O . SER B 1 131 ? 0.141 1.479 9.203 1 98.62 131 SER B O 1
ATOM 2369 N N . ASP B 1 132 ? 0.102 3.029 10.812 1 98.56 132 ASP B N 1
ATOM 2370 C CA . ASP B 1 132 ? 1.523 3.326 10.672 1 98.56 132 ASP B CA 1
ATOM 2371 C C . ASP B 1 132 ? 2.377 2.102 10.992 1 98.56 132 ASP B C 1
ATOM 2373 O O . ASP B 1 132 ? 3.326 1.794 10.266 1 98.56 132 ASP B O 1
ATOM 2377 N N . LYS B 1 133 ? 2.039 1.375 12.016 1 97 133 LYS B N 1
ATOM 2378 C CA . LYS B 1 133 ? 2.762 0.166 12.398 1 97 133 LYS B CA 1
ATOM 2379 C C . LYS B 1 133 ? 2.518 -0.961 11.398 1 97 133 LYS B C 1
ATOM 2381 O O . LYS B 1 133 ? 3.459 -1.629 10.969 1 97 133 LYS B O 1
ATOM 2386 N N . LEU B 1 134 ? 1.34 -1.114 11 1 97.12 134 LEU B N 1
ATOM 2387 C CA . LEU B 1 134 ? 0.928 -2.236 10.164 1 97.12 134 LEU B CA 1
ATOM 2388 C C . LEU B 1 134 ? 1.46 -2.078 8.742 1 97.12 134 LEU B C 1
ATOM 2390 O O . LEU B 1 134 ? 1.519 -3.049 7.984 1 97.12 134 LEU B O 1
ATOM 2394 N N . SER B 1 135 ? 1.826 -0.851 8.398 1 97.81 135 SER B N 1
ATOM 2395 C CA . SER B 1 135 ? 2.277 -0.579 7.035 1 97.81 135 SER B CA 1
ATOM 2396 C C . SER B 1 135 ? 3.674 -1.141 6.793 1 97.81 135 SER B C 1
ATOM 2398 O O . SER B 1 135 ? 4.109 -1.262 5.645 1 97.81 135 SER B O 1
ATOM 2400 N N . ARG B 1 136 ? 4.398 -1.46 7.871 1 96.75 136 ARG B N 1
ATOM 2401 C CA . ARG B 1 136 ? 5.766 -1.954 7.746 1 96.75 136 ARG B CA 1
ATOM 2402 C C . ARG B 1 136 ? 5.781 -3.443 7.414 1 96.75 136 ARG B C 1
ATOM 2404 O O . ARG B 1 136 ? 5.293 -4.262 8.195 1 96.75 136 ARG B O 1
ATOM 2411 N N . ALA B 1 137 ? 6.359 -3.709 6.266 1 96.75 137 ALA B N 1
ATOM 2412 C CA . ALA B 1 137 ? 6.402 -5.102 5.824 1 96.75 137 ALA B CA 1
ATOM 2413 C C . ALA B 1 137 ? 7.656 -5.801 6.344 1 96.75 137 ALA B C 1
ATOM 2415 O O . ALA B 1 137 ? 8.469 -6.289 5.559 1 96.75 137 ALA B O 1
ATOM 2416 N N . CYS B 1 138 ? 7.793 -6.039 7.629 1 97.69 138 CYS B N 1
ATOM 2417 C CA . CYS B 1 138 ? 8.977 -6.594 8.281 1 97.69 138 CYS B CA 1
ATOM 2418 C C . CYS B 1 138 ? 9.227 -8.023 7.828 1 97.69 138 CYS B C 1
ATOM 2420 O O . CYS B 1 138 ? 10.375 -8.469 7.766 1 97.69 138 CYS B O 1
ATOM 2422 N N . PHE B 1 139 ? 8.227 -8.742 7.441 1 97 139 PHE B N 1
ATOM 2423 C CA . PHE B 1 139 ? 8.305 -10.141 7.043 1 97 139 PHE B CA 1
ATOM 2424 C C . PHE B 1 139 ? 9.117 -10.297 5.762 1 97 139 PHE B C 1
ATOM 2426 O O . PHE B 1 139 ? 9.625 -11.383 5.473 1 97 139 PHE B O 1
ATOM 2433 N N . SER B 1 140 ? 9.203 -9.234 5.07 1 96.19 140 SER B N 1
ATOM 2434 C CA . SER B 1 140 ? 9.938 -9.289 3.811 1 96.19 140 SER B CA 1
ATOM 2435 C C . SER B 1 140 ? 11.117 -8.328 3.818 1 96.19 140 SER B C 1
ATOM 2437 O O . SER B 1 140 ? 11.656 -7.984 2.764 1 96.19 140 SER B O 1
ATOM 2439 N N . CYS B 1 141 ? 11.492 -7.789 4.918 1 96.62 141 CYS B N 1
ATOM 2440 C CA . CYS B 1 141 ? 12.578 -6.828 5.078 1 96.62 141 CYS B CA 1
ATOM 2441 C C . CYS B 1 141 ? 13.93 -7.527 5.07 1 96.62 141 CYS B C 1
ATOM 2443 O O . CYS B 1 141 ? 14.172 -8.422 5.883 1 96.62 141 CYS B O 1
ATOM 2445 N N . PRO B 1 142 ? 14.852 -7.109 4.207 1 94.75 142 PRO B N 1
ATOM 2446 C CA . PRO B 1 142 ? 16.141 -7.797 4.102 1 94.75 142 PRO B CA 1
ATOM 2447 C C . PRO B 1 142 ? 17.031 -7.559 5.316 1 94.75 142 PRO B C 1
ATOM 2449 O O . PRO B 1 142 ? 17.984 -8.32 5.555 1 94.75 142 PRO B O 1
ATOM 2452 N N . VAL B 1 143 ? 16.75 -6.555 6.113 1 97.19 143 VAL B N 1
ATOM 2453 C CA . VAL B 1 143 ? 17.594 -6.246 7.258 1 97.19 143 VAL B CA 1
ATOM 2454 C C . VAL B 1 143 ? 16.797 -6.367 8.547 1 97.19 143 VAL B C 1
ATOM 2456 O O . VAL B 1 143 ? 17.031 -5.645 9.516 1 97.19 143 VAL B O 1
ATOM 2459 N N . GLU B 1 144 ? 15.75 -7.156 8.453 1 97.19 144 GLU B N 1
ATOM 2460 C CA . GLU B 1 144 ? 14.852 -7.348 9.586 1 97.19 144 GLU B CA 1
ATOM 2461 C C . GLU B 1 144 ? 15.625 -7.707 10.852 1 97.19 144 GLU B C 1
ATOM 2463 O O . GLU B 1 144 ? 15.328 -7.191 11.938 1 97.19 144 GLU B O 1
ATOM 2468 N N . LYS B 1 145 ? 16.672 -8.531 10.859 1 96.31 145 LYS B N 1
ATOM 2469 C CA . LYS B 1 145 ? 17.391 -9.031 12.023 1 96.31 145 LYS B CA 1
ATOM 2470 C C . LYS B 1 145 ? 18.25 -7.938 12.656 1 96.31 145 LYS B C 1
ATOM 2472 O O . LYS B 1 145 ? 18.641 -8.039 13.82 1 96.31 145 LYS B O 1
ATOM 2477 N N . GLU B 1 146 ? 18.516 -6.902 11.883 1 96.75 146 GLU B N 1
ATOM 2478 C CA . GLU B 1 146 ? 19.359 -5.812 12.367 1 96.75 146 GLU B CA 1
ATOM 2479 C C . GLU B 1 146 ? 18.516 -4.664 12.922 1 96.75 146 GLU B C 1
ATOM 2481 O O . GLU B 1 146 ? 19.047 -3.705 13.477 1 96.75 146 GLU B O 1
ATOM 2486 N N . CYS B 1 147 ? 17.234 -4.73 12.703 1 96.38 147 CYS B N 1
ATOM 2487 C CA . CYS B 1 147 ? 16.312 -3.668 13.086 1 96.38 147 CYS B CA 1
ATOM 2488 C C . CYS B 1 147 ? 16.234 -3.541 14.602 1 96.38 147 CYS B C 1
ATOM 2490 O O . CYS B 1 147 ? 16.234 -4.547 15.312 1 96.38 147 CYS B O 1
ATOM 2492 N N . ASP B 1 148 ? 16.062 -2.371 15.07 1 93.31 148 ASP B N 1
ATOM 2493 C CA . ASP B 1 148 ? 16.047 -2.104 16.5 1 93.31 148 ASP B CA 1
ATOM 2494 C C . ASP B 1 148 ? 14.664 -2.369 17.094 1 93.31 148 ASP B C 1
ATOM 2496 O O . ASP B 1 148 ? 14.477 -2.312 18.312 1 93.31 148 ASP B O 1
ATOM 2500 N N . TRP B 1 149 ? 13.664 -2.637 16.234 1 93.94 149 TRP B N 1
ATOM 2501 C CA . TRP B 1 149 ? 12.336 -2.969 16.75 1 93.94 149 TRP B CA 1
ATOM 2502 C C . TRP B 1 149 ? 12.328 -4.359 17.375 1 93.94 149 TRP B C 1
ATOM 2504 O O . TRP B 1 149 ? 12.953 -5.285 16.859 1 93.94 149 TRP B O 1
ATOM 2514 N N . SER B 1 150 ? 11.641 -4.438 18.453 1 94.38 150 SER B N 1
ATOM 2515 C CA . SER B 1 150 ? 11.414 -5.758 19.047 1 94.38 150 SER B CA 1
ATOM 2516 C C . SER B 1 150 ? 10.492 -6.598 18.172 1 94.38 150 SER B C 1
ATOM 2518 O O . SER B 1 150 ? 9.766 -6.062 17.328 1 94.38 150 SER B O 1
ATOM 2520 N N . ASP B 1 151 ? 10.461 -7.895 18.406 1 93.12 151 ASP B N 1
ATOM 2521 C CA . ASP B 1 151 ? 9.625 -8.789 17.609 1 93.12 151 ASP B CA 1
ATOM 2522 C C . ASP B 1 151 ? 8.141 -8.477 17.812 1 93.12 151 ASP B C 1
ATOM 2524 O O . ASP B 1 151 ? 7.324 -8.703 16.922 1 93.12 151 ASP B O 1
ATOM 2528 N N . THR B 1 152 ? 7.824 -7.859 18.922 1 92.25 152 THR B N 1
ATOM 2529 C CA . THR B 1 152 ? 6.434 -7.547 19.219 1 92.25 152 THR B CA 1
ATOM 2530 C C . THR B 1 152 ? 5.969 -6.332 18.422 1 92.25 152 THR B C 1
ATOM 2532 O O . THR B 1 152 ? 4.766 -6.121 18.25 1 92.25 152 THR B O 1
ATOM 2535 N N . LYS B 1 153 ? 6.926 -5.555 17.938 1 93.69 153 LYS B N 1
ATOM 2536 C CA . LYS B 1 153 ? 6.598 -4.367 17.156 1 93.69 153 LYS B CA 1
ATOM 2537 C C . LYS B 1 153 ? 6.633 -4.66 15.664 1 93.69 153 LYS B C 1
ATOM 2539 O O . LYS B 1 153 ? 6.055 -3.92 14.867 1 93.69 153 LYS B O 1
ATOM 2544 N N . LYS B 1 154 ? 7.34 -5.738 15.305 1 96.69 154 LYS B N 1
ATOM 2545 C CA . LYS B 1 154 ? 7.531 -6.082 13.898 1 96.69 154 LYS B CA 1
ATOM 2546 C C . LYS B 1 154 ? 6.324 -6.828 13.344 1 96.69 154 LYS B C 1
ATOM 2548 O O . LYS B 1 154 ? 5.703 -7.625 14.047 1 96.69 154 LYS B O 1
ATOM 2553 N N . ASN B 1 155 ? 6.035 -6.508 12.148 1 96.56 155 ASN B N 1
ATOM 2554 C CA . ASN B 1 155 ? 5.059 -7.312 11.43 1 96.56 155 ASN B CA 1
ATOM 2555 C C . ASN B 1 155 ? 5.719 -8.492 10.711 1 96.56 155 ASN B C 1
ATOM 2557 O O . ASN B 1 155 ? 6.105 -8.383 9.547 1 96.56 155 ASN B O 1
ATOM 2561 N N . LEU B 1 156 ? 5.715 -9.625 11.352 1 96.44 156 LEU B N 1
ATOM 2562 C CA . LEU B 1 156 ? 6.469 -10.766 10.836 1 96.44 156 LEU B CA 1
ATOM 2563 C C . LEU B 1 156 ? 5.578 -11.672 9.992 1 96.44 156 LEU B C 1
ATOM 2565 O O . LEU B 1 156 ? 6.055 -12.656 9.422 1 96.44 156 LEU B O 1
ATOM 2569 N N . THR B 1 157 ? 4.281 -11.328 9.969 1 96.31 157 THR B N 1
ATOM 2570 C CA . THR B 1 157 ? 3.309 -11.938 9.07 1 96.31 157 THR B CA 1
ATOM 2571 C C . THR B 1 157 ? 2.482 -10.859 8.367 1 96.31 157 THR B C 1
ATOM 2573 O O . THR B 1 157 ? 2.484 -9.703 8.773 1 96.31 157 THR B O 1
ATOM 2576 N N . ILE B 1 158 ? 1.839 -11.281 7.328 1 96.31 158 ILE B N 1
ATOM 2577 C CA . ILE B 1 158 ? 0.965 -10.359 6.613 1 96.31 158 ILE B CA 1
ATOM 2578 C C . ILE B 1 158 ? -0.363 -10.227 7.355 1 96.31 158 ILE B C 1
ATOM 2580 O O . ILE B 1 158 ? -1.047 -11.227 7.598 1 96.31 158 ILE B O 1
ATOM 2584 N N . VAL B 1 159 ? -0.719 -9.055 7.73 1 91.38 159 VAL B N 1
ATOM 2585 C CA . VAL B 1 159 ? -1.967 -8.82 8.453 1 91.38 159 VAL B CA 1
ATOM 2586 C C . VAL B 1 159 ? -2.822 -7.816 7.68 1 91.38 159 VAL B C 1
ATOM 2588 O O . VAL B 1 159 ? -4.051 -7.922 7.664 1 91.38 159 VAL B O 1
ATOM 2591 N N . TYR B 1 160 ? -2.1 -6.781 7.137 1 85.19 160 TYR B N 1
ATOM 2592 C CA . TYR B 1 160 ? -2.775 -5.773 6.328 1 85.19 160 TYR B CA 1
ATOM 2593 C C . TYR B 1 160 ? -1.969 -5.445 5.078 1 85.19 160 TYR B C 1
ATOM 2595 O O . TYR B 1 160 ? -0.747 -5.613 5.059 1 85.19 160 TYR B O 1
#

Nearest PDB structures (foldseek):
  2pq7-assembly1_A-2  TM=7.074E-01  e=4.721E-04  uncultured Thermotogales bacterium
  3wfo-assembly2_B  TM=7.004E-01  e=1.520E-01  Aquifex aeolicus VF5
  3wfp-assembly11_E  TM=6.828E-01  e=1.672E-01  Aquifex aeolicus VF5
  3wfp-assembly9_A  TM=6.695E-01  e=2.123E-01  Aquifex aeolicus VF5
  3wfp-assembly9_B  TM=6.272E-01  e=2.695E-01  Aquifex aeolicus VF5

Secondary structure (DSSP, 8-state):
----HHHHHHHH-HHHHHHHHHHHHHTTT--S---SHHHHHHHHHHHHHHHHHTT----HHHHHHHHHHTTTTHHHHHHH---HHHHHHHHHHHHHTTS---HHHHHHHHHHHHTTT-TT--HHHHHHHHHHHHT--GGG-TTGGG-SS-TTTS--S---/----HHHHHHHH-HHHHHHHHHHHHHTTT--S---SHHHHHHHHHHHHHHHHHTT----HHHHHHHHHHTTTTHHHHHHH---HHHHHHHHHHHHHTTS---HHHHHHHHHHHHTTT-TT--HHHHHHHHHHHHT--GGG-TTGGG-SS-TTTS--S---

Organism: Acetobacterium woodii (strain ATCC 29683 / DSM 1030 / JCM 2381 / KCTC 1655 / WB1) (NCBI:txid931626)

Solvent-accessible surface area (backbone atoms only — not comparable to full-atom values): 17313 Å² total; per-residue (Å²): 129,78,68,30,58,52,32,44,51,48,64,67,31,65,68,54,46,49,38,52,48,46,31,50,63,73,43,68,84,56,84,62,88,68,92,45,69,71,47,26,49,39,21,20,45,46,28,52,48,50,35,51,76,72,64,54,93,66,56,66,32,58,46,40,36,35,32,62,40,31,58,54,10,43,39,49,24,75,73,72,61,45,56,26,32,59,44,10,34,61,61,42,54,67,60,52,70,77,38,91,64,53,72,70,53,47,48,52,39,43,48,21,23,50,26,36,82,35,91,80,39,56,72,72,17,28,40,39,25,49,17,57,50,52,50,42,63,41,59,76,40,96,52,49,91,75,46,88,66,50,77,88,69,46,31,71,62,66,76,112,128,79,68,31,58,55,32,43,52,49,66,66,30,66,69,54,46,48,38,54,48,46,31,50,64,72,42,69,83,55,87,62,89,69,94,45,69,70,47,28,50,39,21,22,44,46,28,52,50,48,34,52,75,72,64,54,93,68,56,66,30,57,47,40,37,36,33,64,39,32,58,53,10,44,38,49,25,73,71,73,63,46,56,27,32,59,44,10,35,61,61,42,54,67,60,51,70,78,40,90,63,53,73,68,52,47,48,54,39,43,50,20,22,50,27,36,81,36,90,81,38,57,70,72,17,28,39,40,23,49,18,57,51,54,48,44,62,42,60,75,40,93,52,47,90,74,46,89,67,51,78,89,68,46,31,71,60,67,76,113